Protein AF-A0A0P1AAS2-F1 (afdb_monomer)

Structure (mmCIF, N/CA/C/O backbone):
data_AF-A0A0P1AAS2-F1
#
_entry.id   AF-A0A0P1AAS2-F1
#
loop_
_atom_site.group_PDB
_atom_site.id
_atom_site.type_symbol
_atom_site.label_atom_id
_atom_site.label_alt_id
_atom_site.label_comp_id
_atom_site.label_asym_id
_atom_site.label_entity_id
_atom_site.label_seq_id
_atom_site.pdbx_PDB_ins_code
_atom_site.Cartn_x
_atom_site.Cartn_y
_atom_site.Cartn_z
_atom_site.occupancy
_atom_site.B_iso_or_equiv
_atom_site.auth_seq_id
_atom_site.auth_comp_id
_atom_site.auth_asym_id
_atom_site.auth_atom_id
_atom_site.pdbx_PDB_model_num
ATOM 1 N N . MET A 1 1 ? 5.982 -17.415 76.160 1.00 37.06 1 MET A N 1
ATOM 2 C CA . MET A 1 1 ? 7.051 -17.126 75.182 1.00 37.06 1 MET A CA 1
ATOM 3 C C . MET A 1 1 ? 7.138 -18.311 74.235 1.00 37.06 1 MET A C 1
ATOM 5 O O . MET A 1 1 ? 7.046 -19.431 74.716 1.00 37.06 1 MET A O 1
ATOM 9 N N . VAL A 1 2 ? 7.341 -18.018 72.949 1.00 31.56 2 VAL A N 1
ATOM 10 C CA . VAL A 1 2 ? 7.431 -18.910 71.775 1.00 31.56 2 VAL A CA 1
ATOM 11 C C . VAL A 1 2 ? 6.093 -19.273 71.119 1.00 31.56 2 VAL A C 1
ATOM 13 O O . VAL A 1 2 ? 5.191 -19.840 71.726 1.00 31.56 2 VAL A O 1
ATOM 16 N N . ALA A 1 3 ? 6.016 -18.837 69.862 1.00 35.41 3 ALA A N 1
ATOM 17 C CA . ALA A 1 3 ? 4.924 -18.906 68.911 1.00 35.41 3 ALA A CA 1
ATOM 18 C C . ALA A 1 3 ? 4.914 -20.239 68.151 1.00 35.41 3 ALA A C 1
ATOM 20 O O . ALA A 1 3 ? 5.963 -20.850 67.959 1.00 35.41 3 ALA A O 1
ATOM 21 N N . HIS A 1 4 ? 3.743 -20.616 67.642 1.00 35.28 4 HIS A N 1
ATOM 22 C CA . HIS A 1 4 ? 3.632 -21.477 66.471 1.00 35.28 4 HIS A CA 1
ATOM 23 C C . HIS A 1 4 ? 2.598 -20.890 65.510 1.00 35.28 4 HIS A C 1
ATOM 25 O O . HIS A 1 4 ? 1.409 -20.819 65.816 1.00 35.28 4 HIS A O 1
ATOM 31 N N . ASP A 1 5 ? 3.109 -20.459 64.360 1.00 37.09 5 ASP A N 1
ATOM 32 C CA . ASP A 1 5 ? 2.367 -20.097 63.161 1.00 37.09 5 ASP A CA 1
ATOM 33 C C . ASP A 1 5 ? 1.592 -21.298 62.608 1.00 37.09 5 ASP A C 1
ATOM 35 O O . ASP A 1 5 ? 2.123 -22.405 62.524 1.00 37.09 5 ASP A O 1
ATOM 39 N N . THR A 1 6 ? 0.373 -21.058 62.125 1.00 36.75 6 THR A N 1
ATOM 40 C CA . THR A 1 6 ? -0.214 -21.842 61.028 1.00 36.75 6 THR A CA 1
ATOM 41 C C . THR A 1 6 ? -0.881 -20.905 60.023 1.00 36.75 6 THR A C 1
ATOM 43 O O . THR A 1 6 ? -2.017 -20.468 60.163 1.00 36.75 6 THR A O 1
ATOM 46 N N . VAL A 1 7 ? -0.047 -20.566 59.043 1.00 37.69 7 VAL A N 1
ATOM 47 C CA . VAL A 1 7 ? -0.272 -20.178 57.647 1.00 37.69 7 VAL A CA 1
ATOM 48 C C . VAL A 1 7 ? -1.725 -20.236 57.151 1.00 37.69 7 VAL A C 1
ATOM 50 O O . VAL A 1 7 ? -2.325 -21.296 56.990 1.00 37.69 7 VAL A O 1
ATOM 53 N N . THR A 1 8 ? -2.228 -19.056 56.801 1.00 36.97 8 THR A N 1
ATOM 54 C CA . THR A 1 8 ? -3.369 -18.794 55.920 1.00 36.97 8 THR A CA 1
ATOM 55 C C . THR A 1 8 ? -3.092 -19.290 54.499 1.00 36.97 8 THR A C 1
ATOM 57 O O . THR A 1 8 ? -2.109 -18.878 53.884 1.00 36.97 8 THR A O 1
ATOM 60 N N . HIS A 1 9 ? -3.975 -20.127 53.948 1.00 35.69 9 HIS A N 1
ATOM 61 C CA . HIS A 1 9 ? -3.993 -20.402 52.512 1.00 35.69 9 HIS A CA 1
ATOM 62 C C . HIS A 1 9 ? -4.578 -19.197 51.769 1.00 35.69 9 HIS A C 1
ATOM 64 O O . HIS A 1 9 ? -5.761 -18.884 51.883 1.00 35.69 9 HIS A O 1
ATOM 70 N N . ASP A 1 10 ? -3.697 -18.516 51.045 1.00 30.95 10 ASP A N 1
ATOM 71 C CA . ASP A 1 10 ? -3.956 -17.334 50.238 1.00 30.95 10 ASP A CA 1
ATOM 72 C C . ASP A 1 10 ? -4.701 -17.711 48.943 1.00 30.95 10 ASP A C 1
ATOM 74 O O . ASP A 1 10 ? -4.237 -18.535 48.151 1.00 30.95 10 ASP A O 1
ATOM 78 N N . ALA A 1 11 ? -5.868 -17.105 48.720 1.00 36.06 11 ALA A N 1
ATOM 79 C CA . ALA A 1 11 ? -6.738 -17.322 47.562 1.00 36.06 11 ALA A CA 1
ATOM 80 C C . ALA A 1 11 ? -6.299 -16.496 46.333 1.00 36.06 11 ALA A C 1
ATOM 82 O O . ALA A 1 11 ? -7.133 -15.997 45.580 1.00 36.06 11 ALA A O 1
ATOM 83 N N . ALA A 1 12 ? -4.988 -16.331 46.133 1.00 36.97 12 ALA A N 1
ATOM 84 C CA . ALA A 1 12 ? -4.414 -15.431 45.129 1.00 36.97 12 ALA A CA 1
ATOM 85 C C . ALA A 1 12 ? -3.611 -16.131 44.012 1.00 36.97 12 ALA A C 1
ATOM 87 O O . ALA A 1 12 ? -2.944 -15.468 43.224 1.00 36.97 12 ALA A O 1
ATOM 88 N N . THR A 1 13 ? -3.665 -17.462 43.886 1.00 37.47 13 THR A N 1
ATOM 89 C CA . THR A 1 13 ? -2.869 -18.206 42.878 1.00 37.47 13 THR A CA 1
ATOM 90 C C . THR A 1 13 ? -3.686 -19.171 42.017 1.00 37.47 13 THR A C 1
ATOM 92 O O . THR A 1 13 ? -3.311 -20.317 41.802 1.00 37.47 13 THR A O 1
ATOM 95 N N . SER A 1 14 ? -4.791 -18.690 41.442 1.00 34.94 14 SER A N 1
ATOM 96 C CA . SER A 1 14 ? -5.523 -19.428 40.399 1.00 34.94 14 SER A CA 1
ATOM 97 C C . SER A 1 14 ? -5.869 -18.549 39.190 1.00 34.94 14 SER A C 1
ATOM 99 O O . SER A 1 14 ? -6.982 -18.580 38.671 1.00 34.94 14 SER A O 1
ATOM 101 N N . HIS A 1 15 ? -4.898 -17.782 38.692 1.00 35.62 15 HIS A N 1
ATOM 102 C CA . HIS A 1 15 ? -4.931 -17.314 37.305 1.00 35.62 15 HIS A CA 1
ATOM 103 C C . HIS A 1 15 ? -4.473 -18.460 36.396 1.00 35.62 15 HIS A C 1
ATOM 105 O O . HIS A 1 15 ? -3.323 -18.521 35.962 1.00 35.62 15 HIS A O 1
ATOM 111 N N . MET A 1 16 ? -5.375 -19.414 36.148 1.00 37.16 16 MET A N 1
ATOM 112 C CA . MET A 1 16 ? -5.188 -20.372 35.065 1.00 37.16 16 MET A CA 1
ATOM 113 C C . MET A 1 16 ? -5.176 -19.606 33.741 1.00 37.16 16 MET A C 1
ATOM 115 O O . MET A 1 16 ? -6.137 -18.924 33.391 1.00 37.16 16 MET A O 1
ATOM 119 N N . LYS A 1 17 ? -4.047 -19.709 33.034 1.00 40.50 17 LYS A N 1
ATOM 120 C CA . LYS A 1 17 ? -3.865 -19.310 31.638 1.00 40.50 17 LYS A CA 1
ATOM 121 C C . LYS A 1 17 ? -5.056 -19.795 30.812 1.00 40.50 17 LYS A C 1
ATOM 123 O O . LYS A 1 17 ? -5.196 -20.996 30.603 1.00 40.50 17 LYS A O 1
ATOM 128 N N . PHE A 1 18 ? -5.867 -18.871 30.309 1.00 38.31 18 PHE A N 1
ATOM 129 C CA . PHE A 1 18 ? -6.682 -19.149 29.132 1.00 38.31 18 PHE A CA 1
ATOM 130 C C . PHE A 1 18 ? -5.716 -19.511 28.000 1.00 38.31 18 PHE A C 1
ATOM 132 O O . PHE A 1 18 ? -4.838 -18.715 27.662 1.00 38.31 18 PHE A O 1
ATOM 139 N N . ASN A 1 19 ? -5.796 -20.738 27.487 1.00 47.75 19 ASN A N 1
ATOM 140 C CA . ASN A 1 19 ? -4.916 -21.179 26.416 1.00 47.75 19 ASN A CA 1
ATOM 141 C C . ASN A 1 19 ? -5.319 -20.448 25.126 1.00 47.75 19 ASN A C 1
ATOM 143 O O . ASN A 1 19 ? -6.492 -20.424 24.754 1.00 47.75 19 ASN A O 1
ATOM 147 N N . ASN A 1 20 ? -4.354 -19.835 24.439 1.00 45.59 20 ASN A N 1
ATOM 148 C CA . ASN A 1 20 ? -4.604 -19.076 23.210 1.00 45.59 20 ASN A CA 1
ATOM 149 C C . ASN A 1 20 ? -5.215 -19.954 22.101 1.00 45.59 20 ASN A C 1
ATOM 151 O O . ASN A 1 20 ? -5.931 -19.440 21.246 1.00 45.59 20 ASN A O 1
ATOM 155 N N . GLU A 1 21 ? -4.980 -21.269 22.142 1.00 43.41 21 GLU A N 1
ATOM 156 C CA . GLU A 1 21 ? -5.631 -22.248 21.261 1.00 43.41 21 GLU A CA 1
ATOM 157 C C . GLU A 1 21 ? -7.137 -22.370 21.508 1.00 43.41 21 GLU A C 1
ATOM 159 O O . GLU A 1 21 ? -7.881 -22.522 20.542 1.00 43.41 21 GLU A O 1
ATOM 164 N N . ASP A 1 22 ? -7.608 -22.228 22.748 1.00 45.72 22 ASP A N 1
ATOM 165 C CA . ASP A 1 22 ? -9.035 -22.332 23.074 1.00 45.72 22 ASP A CA 1
ATOM 166 C C . ASP A 1 22 ? -9.789 -21.078 22.615 1.00 45.72 22 ASP A C 1
ATOM 168 O O . ASP A 1 22 ? -10.879 -21.169 22.053 1.00 45.72 22 ASP A O 1
ATOM 172 N N . LEU A 1 23 ? -9.175 -19.898 22.773 1.00 46.19 23 LEU A N 1
ATOM 173 C CA . LEU A 1 23 ? -9.736 -18.636 22.283 1.00 46.19 23 LEU A CA 1
ATOM 174 C C . LEU A 1 23 ? -9.736 -18.578 20.748 1.00 46.19 23 LEU A C 1
ATOM 176 O O . LEU A 1 23 ? -10.701 -18.111 20.143 1.00 46.19 23 LEU A O 1
ATOM 180 N N . PHE A 1 24 ? -8.672 -19.069 20.108 1.00 46.31 24 PHE A N 1
ATOM 181 C CA . PHE A 1 24 ? -8.584 -19.122 18.652 1.00 46.31 24 PHE A CA 1
ATOM 182 C C . PHE A 1 24 ? -9.564 -20.147 18.069 1.00 46.31 24 PHE A C 1
ATOM 184 O O . PHE A 1 24 ? -10.261 -19.823 17.112 1.00 46.31 24 PHE A O 1
ATOM 191 N N . SER A 1 25 ? -9.692 -21.330 18.681 1.00 46.00 25 SER A N 1
ATOM 192 C CA . SER A 1 25 ? -10.670 -22.350 18.270 1.00 46.00 25 SER A CA 1
ATOM 193 C C . SER A 1 25 ? -12.102 -21.848 18.443 1.00 46.00 25 SER A C 1
ATOM 195 O O . SER A 1 25 ? -12.894 -21.960 17.518 1.00 46.00 25 SER A O 1
ATOM 197 N N . PHE A 1 26 ? -12.412 -21.169 19.552 1.00 54.47 26 PHE A N 1
ATOM 198 C CA . PHE A 1 26 ? -13.719 -20.545 19.777 1.00 54.47 26 PHE A CA 1
ATOM 199 C C . PHE A 1 26 ? -14.067 -19.487 18.716 1.00 54.47 26 PHE A C 1
ATOM 201 O O . PHE A 1 26 ? -15.182 -19.457 18.199 1.00 54.47 26 PHE A O 1
ATOM 208 N N . LEU A 1 27 ? -13.117 -18.621 18.350 1.00 47.53 27 LEU A N 1
ATOM 209 C CA . LEU A 1 27 ? -13.353 -17.579 17.346 1.00 47.53 27 LEU A CA 1
ATOM 210 C C . LEU A 1 27 ? -13.415 -18.143 15.919 1.00 47.53 27 LEU A C 1
ATOM 212 O O . LEU A 1 27 ? -14.189 -17.644 15.101 1.00 47.53 27 LEU A O 1
ATOM 216 N N . VAL A 1 28 ? -12.639 -19.186 15.618 1.00 46.53 28 VAL A N 1
ATOM 217 C CA . VAL A 1 28 ? -12.665 -19.881 14.325 1.00 46.53 28 VAL A CA 1
ATOM 218 C C . VAL A 1 28 ? -13.953 -20.690 14.168 1.00 46.53 28 VAL A C 1
ATOM 220 O O . VAL A 1 28 ? -14.580 -20.568 13.116 1.00 46.53 28 VAL A O 1
ATOM 223 N N . ASP A 1 29 ? -14.398 -21.417 15.194 1.00 49.75 29 ASP A N 1
ATOM 224 C CA . ASP A 1 29 ? -15.623 -22.229 15.159 1.00 49.75 29 ASP A CA 1
ATOM 225 C C . ASP A 1 29 ? -16.896 -21.373 15.097 1.00 49.75 29 ASP A C 1
ATOM 227 O O . ASP A 1 29 ? -17.861 -21.752 14.436 1.00 49.75 29 ASP A O 1
ATOM 231 N N . ILE A 1 30 ? -16.907 -20.189 15.721 1.00 49.22 30 ILE A N 1
ATOM 232 C CA . ILE A 1 30 ? -18.077 -19.294 15.684 1.00 49.22 30 ILE A CA 1
ATOM 233 C C . ILE A 1 30 ? -18.151 -18.482 14.383 1.00 49.22 30 ILE A C 1
ATOM 235 O O . ILE A 1 30 ? -19.251 -18.155 13.933 1.00 49.22 30 ILE A O 1
ATOM 239 N N . TYR A 1 31 ? -17.015 -18.147 13.756 1.00 44.47 31 TYR A N 1
ATOM 240 C CA . TYR A 1 31 ? -16.988 -17.186 12.641 1.00 44.47 31 TYR A CA 1
ATOM 241 C C . TYR A 1 31 ? -16.470 -17.720 11.298 1.00 44.47 31 TYR A C 1
ATOM 243 O O . TYR A 1 31 ? -16.487 -16.971 10.314 1.00 44.47 31 TYR A O 1
ATOM 251 N N . SER A 1 32 ? -16.063 -18.988 11.195 1.00 35.53 32 SER A N 1
ATOM 252 C CA . SER A 1 32 ? -15.637 -19.578 9.918 1.00 35.53 32 SER A CA 1
ATOM 253 C C . SER A 1 32 ? -16.763 -20.381 9.268 1.00 35.53 32 SER A C 1
ATOM 255 O O . SER A 1 32 ? -17.097 -21.478 9.692 1.00 35.53 32 SER A O 1
ATOM 257 N N . PHE A 1 33 ? -17.326 -19.799 8.207 1.00 44.97 33 PHE A N 1
ATOM 258 C CA . PHE A 1 33 ? -18.090 -20.414 7.116 1.00 44.97 33 PHE A CA 1
ATOM 259 C C . PHE A 1 33 ? -18.337 -21.936 7.195 1.00 44.97 33 PHE A C 1
ATOM 261 O O . PHE A 1 33 ? -17.499 -22.723 6.754 1.00 44.97 33 PHE A O 1
ATOM 268 N N . GLN A 1 34 ? -19.558 -22.336 7.569 1.00 34.44 34 GLN A N 1
ATOM 269 C CA . GLN A 1 34 ? -20.160 -23.574 7.066 1.00 34.44 34 GLN A CA 1
ATOM 270 C C . GLN A 1 34 ? -21.519 -23.294 6.395 1.00 34.44 34 GLN A C 1
ATOM 272 O O . GLN A 1 34 ? -22.328 -22.533 6.930 1.00 34.44 34 GLN A O 1
ATOM 277 N N . PRO A 1 35 ? -21.771 -23.868 5.201 1.00 35.69 35 PRO A N 1
ATOM 278 C CA . PRO A 1 35 ? -23.069 -23.822 4.541 1.00 35.69 35 PRO A CA 1
ATOM 279 C C . PRO A 1 35 ? -24.061 -24.680 5.329 1.00 35.69 35 PRO A C 1
ATOM 281 O O . PRO A 1 35 ? -23.695 -25.738 5.822 1.00 35.69 35 PRO A O 1
ATOM 284 N N . ILE A 1 36 ? -25.310 -24.232 5.434 1.00 36.91 36 ILE A N 1
ATOM 285 C CA . ILE A 1 36 ? -26.386 -24.935 6.147 1.00 36.91 36 ILE A CA 1
ATOM 286 C C . ILE A 1 36 ? -26.592 -26.337 5.540 1.00 36.91 36 ILE A C 1
ATOM 288 O O . ILE A 1 36 ? -26.855 -26.437 4.338 1.00 36.91 36 ILE A O 1
ATOM 292 N N . PRO A 1 37 ? -26.655 -27.387 6.379 1.00 31.16 37 PRO A N 1
ATOM 293 C CA . PRO A 1 37 ? -27.730 -28.349 6.241 1.00 31.16 37 PRO A CA 1
ATOM 294 C C . PRO A 1 37 ? -28.517 -28.491 7.544 1.00 31.16 37 PRO A C 1
ATOM 296 O O . PRO A 1 37 ? -28.011 -28.460 8.662 1.00 31.16 37 PRO A O 1
ATOM 299 N N . VAL A 1 38 ? -29.816 -28.617 7.329 1.00 40.12 38 VAL A N 1
ATOM 300 C CA . VAL A 1 38 ? -30.889 -28.803 8.294 1.00 40.12 38 VAL A CA 1
ATOM 301 C C . VAL A 1 38 ? -30.645 -30.048 9.167 1.00 40.12 38 VAL A C 1
ATOM 303 O O . VAL A 1 38 ? -30.229 -31.078 8.652 1.00 40.12 38 VAL A O 1
ATOM 306 N N . GLN A 1 39 ? -31.008 -29.932 10.454 1.00 37.19 39 GLN A N 1
ATOM 307 C CA . GLN A 1 39 ? -31.123 -30.974 11.496 1.00 37.19 39 GLN A CA 1
ATOM 308 C C . GLN A 1 39 ? -29.840 -31.433 12.204 1.00 37.19 39 GLN A C 1
ATOM 310 O O . GLN A 1 39 ? -29.276 -32.471 11.882 1.00 37.19 39 GLN A O 1
ATOM 315 N N . THR A 1 40 ? -29.530 -30.804 13.343 1.00 30.25 40 THR A N 1
ATOM 316 C CA . THR A 1 40 ? -29.451 -31.548 14.617 1.00 30.25 40 THR A CA 1
ATOM 317 C C . THR A 1 40 ? -29.717 -30.614 15.799 1.00 30.25 40 THR A C 1
ATOM 319 O O . THR A 1 40 ? -29.019 -29.634 16.029 1.00 30.25 40 THR A O 1
ATOM 322 N N . THR A 1 41 ? -30.793 -30.903 16.517 1.00 33.06 41 THR A N 1
ATOM 323 C CA . THR A 1 41 ? -31.169 -30.333 17.813 1.00 33.06 41 THR A CA 1
ATOM 324 C C . THR A 1 41 ? -30.280 -30.886 18.936 1.00 33.06 41 THR A C 1
ATOM 326 O O . THR A 1 41 ? -29.919 -32.058 18.879 1.00 33.06 41 THR A O 1
ATOM 329 N N . LEU A 1 42 ? -30.094 -30.069 19.989 1.00 32.06 42 LEU A N 1
ATOM 330 C CA . LEU A 1 42 ? -29.445 -30.314 21.300 1.00 32.06 42 LEU A CA 1
ATOM 331 C C . LEU A 1 42 ? -27.908 -30.142 21.316 1.00 32.06 42 LEU A C 1
ATOM 333 O O . LEU A 1 42 ? -27.212 -30.808 20.571 1.00 32.06 42 LEU A O 1
ATOM 337 N N . ALA A 1 43 ? -27.288 -29.299 22.147 1.00 31.19 43 ALA A N 1
ATOM 338 C CA . ALA A 1 43 ? -27.724 -28.658 23.384 1.00 31.19 43 ALA A CA 1
ATOM 339 C C . ALA A 1 43 ? -27.310 -27.177 23.408 1.00 31.19 43 ALA A C 1
ATOM 341 O O . ALA A 1 43 ? -26.140 -26.827 23.272 1.00 31.19 43 ALA A O 1
ATOM 342 N N . VAL A 1 44 ? -28.304 -26.313 23.598 1.00 32.91 44 VAL A N 1
ATOM 343 C CA . VAL A 1 44 ? -28.129 -24.881 23.815 1.00 32.91 44 VAL A CA 1
ATOM 344 C C . VAL A 1 44 ? -27.534 -24.700 25.212 1.00 32.91 44 VAL A C 1
ATOM 346 O O . VAL A 1 44 ? -28.255 -24.739 26.206 1.00 32.91 44 VAL A O 1
ATOM 349 N N . ALA A 1 45 ? -26.220 -24.504 25.297 1.00 34.66 45 ALA A N 1
ATOM 350 C CA . ALA A 1 45 ? -25.656 -23.758 26.410 1.00 34.66 45 ALA A CA 1
ATOM 351 C C . ALA A 1 45 ? -26.058 -22.297 26.180 1.00 34.66 45 ALA A C 1
ATOM 353 O O . ALA A 1 45 ? -25.467 -21.596 25.359 1.00 34.66 45 ALA A O 1
ATOM 354 N N . ILE A 1 46 ? -27.147 -21.881 26.826 1.00 30.77 46 ILE A N 1
ATOM 355 C CA . ILE A 1 46 ? -27.587 -20.489 26.843 1.00 30.77 46 ILE A CA 1
ATOM 356 C C . ILE A 1 46 ? -26.476 -19.715 27.553 1.00 30.77 46 ILE A C 1
ATOM 358 O O . ILE A 1 46 ? -26.322 -19.794 28.767 1.00 30.77 46 ILE A O 1
ATOM 362 N N . SER A 1 47 ? -25.645 -19.019 26.780 1.00 36.59 47 SER A N 1
ATOM 363 C CA . SER A 1 47 ? -24.855 -17.923 27.321 1.00 36.59 47 SER A CA 1
ATOM 364 C C . SER A 1 47 ? -25.847 -16.804 27.618 1.00 36.59 47 SER A C 1
ATOM 366 O O . SER A 1 47 ? -26.397 -16.210 26.693 1.00 36.59 47 SER A O 1
ATOM 368 N N . ASP A 1 48 ? -26.102 -16.539 28.898 1.00 34.91 48 ASP A N 1
ATOM 369 C CA . ASP A 1 48 ? -27.009 -15.491 29.395 1.00 34.91 48 ASP A CA 1
ATOM 370 C C . ASP A 1 48 ? -26.511 -14.051 29.108 1.00 34.91 48 ASP A C 1
ATOM 372 O O . ASP A 1 48 ? -26.866 -13.101 29.805 1.00 34.91 48 ASP A O 1
ATOM 376 N N . SER A 1 49 ? -25.689 -13.844 28.074 1.00 43.69 49 SER A N 1
ATOM 377 C CA . SER A 1 49 ? -25.300 -12.512 27.613 1.00 43.69 49 SER A CA 1
ATOM 378 C C . SER A 1 49 ? -26.163 -12.093 26.416 1.00 43.69 49 SER A C 1
ATOM 380 O O . SER A 1 49 ? -25.990 -12.625 25.319 1.00 43.69 49 SER A O 1
ATOM 382 N N . PRO A 1 50 ? -27.059 -11.099 26.563 1.00 45.44 50 PRO A N 1
ATOM 383 C CA . PRO A 1 50 ? -27.859 -10.571 25.456 1.00 45.44 50 PRO A CA 1
ATOM 384 C C . PRO A 1 50 ? -27.054 -9.673 24.496 1.00 45.44 50 PRO A C 1
ATOM 386 O O . PRO A 1 50 ? -27.625 -9.076 23.582 1.00 45.44 50 PRO A O 1
ATOM 389 N N . TYR A 1 51 ? -25.740 -9.528 24.690 1.00 44.25 51 TYR A N 1
ATOM 390 C CA . TYR A 1 51 ? -24.933 -8.556 23.960 1.00 44.25 51 TYR A CA 1
ATOM 391 C C . TYR A 1 51 ? -24.218 -9.191 22.768 1.00 44.25 51 TYR A C 1
ATOM 393 O O . TYR A 1 51 ? -23.069 -9.618 22.850 1.00 44.25 51 TYR A O 1
ATOM 401 N N . VAL A 1 52 ? -24.888 -9.180 21.615 1.00 60.53 52 VAL A N 1
ATOM 402 C CA . VAL A 1 52 ? -24.205 -9.287 20.322 1.00 60.53 52 VAL A CA 1
ATOM 403 C C . VAL A 1 52 ? -23.444 -7.978 20.106 1.00 60.53 52 VAL A C 1
ATOM 405 O O . VAL A 1 52 ? -24.042 -6.949 19.788 1.00 60.53 52 VAL A O 1
ATOM 408 N N . TYR A 1 53 ? -22.128 -7.989 20.321 1.00 64.50 53 TYR A N 1
ATOM 409 C CA . TYR A 1 53 ? -21.295 -6.828 20.015 1.00 64.50 53 TYR A CA 1
ATOM 410 C C . TYR A 1 53 ? -21.366 -6.521 18.518 1.00 64.50 53 TYR A C 1
ATOM 412 O O . TYR A 1 53 ? -21.186 -7.397 17.670 1.00 64.50 53 TYR A O 1
ATOM 420 N N . SER A 1 54 ? -21.607 -5.259 18.177 1.00 82.81 54 SER A N 1
ATOM 421 C CA . SER A 1 54 ? -21.538 -4.820 16.786 1.00 82.81 54 SER A CA 1
ATOM 422 C C . SER A 1 54 ? -20.097 -4.916 16.268 1.00 82.81 54 SER A C 1
ATOM 424 O O . SER A 1 54 ? -19.143 -4.671 17.008 1.00 82.81 54 SER A O 1
ATOM 426 N N . LEU A 1 55 ? -19.919 -5.189 14.970 1.00 81.62 55 LEU A N 1
ATOM 427 C CA . LEU A 1 55 ? -18.593 -5.213 14.329 1.00 81.62 55 LEU A CA 1
ATOM 428 C C . LEU A 1 55 ? -17.795 -3.924 14.579 1.00 81.62 55 LEU A C 1
ATOM 430 O O . LEU A 1 55 ? -16.575 -3.956 14.708 1.00 81.62 55 LEU A O 1
ATOM 434 N N . LYS A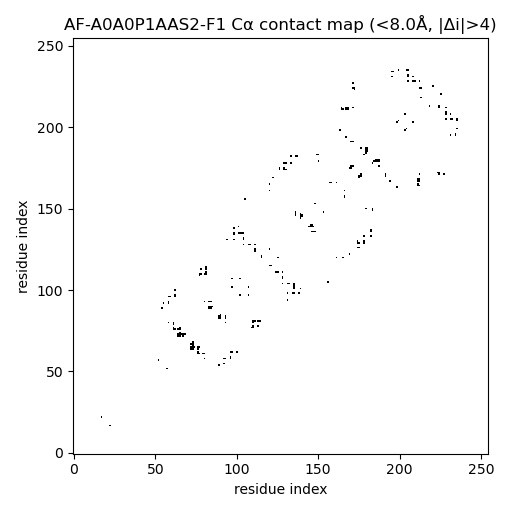 1 56 ? -18.492 -2.788 14.698 1.00 81.00 56 LYS A N 1
ATOM 435 C CA . LYS A 1 56 ? -17.893 -1.499 15.043 1.00 81.00 56 LYS A CA 1
ATOM 436 C C . LYS A 1 56 ? -17.247 -1.521 16.434 1.00 81.00 56 LYS A C 1
ATOM 438 O O . LYS A 1 56 ? -16.096 -1.121 16.554 1.00 81.00 56 LYS A O 1
ATOM 443 N N . GLN A 1 57 ? -17.949 -2.032 17.446 1.00 82.62 57 GLN A N 1
ATOM 444 C CA . GLN A 1 57 ? -17.422 -2.141 18.813 1.00 82.62 57 GLN A CA 1
ATOM 445 C C . GLN A 1 57 ? -16.213 -3.079 18.883 1.00 82.62 57 GLN A C 1
ATOM 447 O O . GLN A 1 57 ? -15.258 -2.793 19.596 1.00 82.62 57 GLN A O 1
ATOM 452 N N . VAL A 1 58 ? -16.223 -4.171 18.111 1.00 86.75 58 VAL A N 1
ATOM 453 C CA . VAL A 1 58 ? -15.087 -5.103 18.031 1.00 86.75 58 VAL A CA 1
ATOM 454 C C . VAL A 1 58 ? -13.850 -4.420 17.435 1.00 86.75 58 VAL A C 1
ATOM 456 O O . VAL A 1 58 ? -12.754 -4.532 17.978 1.00 86.75 58 VAL A O 1
ATOM 459 N N . VAL A 1 59 ? -14.018 -3.668 16.343 1.00 86.19 59 VAL A N 1
ATOM 460 C CA . VAL A 1 59 ? -12.918 -2.909 15.725 1.00 86.19 59 VAL A CA 1
ATOM 461 C C . VAL A 1 59 ? -12.375 -1.837 16.674 1.00 86.19 59 VAL A C 1
ATOM 463 O O . VAL A 1 59 ? -11.159 -1.685 16.788 1.00 86.19 59 VAL A O 1
ATOM 466 N N . GLU A 1 60 ? -13.260 -1.110 17.358 1.00 86.06 60 GLU A N 1
ATOM 467 C CA . GLU A 1 60 ? -12.883 -0.094 18.347 1.00 86.06 60 GLU A CA 1
ATOM 468 C C . GLU A 1 60 ? -12.115 -0.709 19.521 1.00 86.06 60 GLU A C 1
ATOM 470 O O . GLU A 1 60 ? -11.088 -0.165 19.916 1.00 86.06 60 GLU A O 1
ATOM 475 N N . LEU A 1 61 ? -12.545 -1.871 20.021 1.00 88.75 61 LEU A N 1
ATOM 476 C CA . LEU A 1 61 ? -11.833 -2.601 21.069 1.00 88.75 61 LEU A CA 1
ATOM 477 C C . LEU A 1 61 ? -10.405 -2.947 20.641 1.00 88.75 61 LEU A C 1
ATOM 479 O O . LEU A 1 61 ? -9.465 -2.657 21.376 1.00 88.75 61 LEU A O 1
ATOM 483 N N . PHE A 1 62 ? -10.220 -3.534 19.456 1.00 91.38 62 PHE A N 1
ATOM 484 C CA . PHE A 1 62 ? -8.870 -3.860 18.993 1.00 91.38 62 PHE A CA 1
ATOM 485 C C . PHE A 1 62 ? -8.015 -2.612 18.798 1.00 91.38 62 PHE A C 1
ATOM 487 O O . PHE A 1 62 ? -6.829 -2.635 19.106 1.00 91.38 62 PHE A O 1
ATOM 494 N N . GLU A 1 63 ? -8.599 -1.505 18.346 1.00 90.06 63 GLU A N 1
ATOM 495 C CA . GLU A 1 63 ? -7.851 -0.259 18.219 1.00 90.06 63 GLU A CA 1
ATOM 496 C C . GLU A 1 63 ? -7.419 0.314 19.577 1.00 90.06 63 GLU A C 1
ATOM 498 O O . GLU A 1 63 ? -6.287 0.777 19.703 1.00 90.06 63 GLU A O 1
ATOM 503 N N . LEU A 1 64 ? -8.263 0.209 20.608 1.00 88.19 64 LEU A N 1
ATOM 504 C CA . LEU A 1 64 ? -7.896 0.572 21.980 1.00 88.19 64 LEU A CA 1
ATOM 505 C C . LEU A 1 64 ? -6.762 -0.313 22.513 1.00 88.19 64 LEU A C 1
ATOM 507 O O . LEU A 1 64 ? -5.786 0.198 23.059 1.00 88.19 64 LEU A O 1
ATOM 511 N N . LEU A 1 65 ? -6.855 -1.631 22.312 1.00 89.00 65 LEU A N 1
ATOM 512 C CA . LEU A 1 65 ? -5.816 -2.580 22.727 1.00 89.00 65 LEU A CA 1
ATOM 513 C C . LEU A 1 65 ? -4.478 -2.307 22.021 1.00 89.00 65 LEU A C 1
ATOM 515 O O . LEU A 1 65 ? -3.423 -2.368 22.650 1.00 89.00 65 LEU A O 1
ATOM 519 N N . ARG A 1 66 ? -4.511 -1.931 20.738 1.00 89.38 66 ARG A N 1
ATOM 520 C CA . ARG A 1 66 ? -3.320 -1.603 19.936 1.00 89.38 66 ARG A CA 1
ATOM 521 C C . ARG A 1 66 ? -2.568 -0.363 20.439 1.00 89.38 66 ARG A C 1
ATOM 523 O O . ARG A 1 66 ? -1.358 -0.255 20.234 1.00 89.38 66 ARG A O 1
ATOM 530 N N . GLN A 1 67 ? -3.275 0.571 21.074 1.00 85.88 67 GLN A N 1
ATOM 531 C CA . GLN A 1 67 ? -2.707 1.791 21.662 1.00 85.88 67 GLN A CA 1
ATOM 532 C C . GLN A 1 67 ? -2.192 1.597 23.092 1.00 85.88 67 GLN A C 1
ATOM 534 O O . GLN A 1 67 ? -1.539 2.492 23.631 1.00 85.88 67 GLN A O 1
ATOM 539 N N . GLY A 1 68 ? -2.482 0.449 23.707 1.00 86.88 68 GLY A N 1
ATOM 540 C CA . GLY A 1 68 ? -2.031 0.123 25.052 1.00 86.88 68 GLY A CA 1
ATOM 541 C C . GLY A 1 68 ? -0.510 -0.020 25.167 1.00 86.88 68 GLY A C 1
ATOM 542 O O . GLY A 1 68 ? 0.223 -0.127 24.183 1.00 86.88 68 GLY A O 1
ATOM 543 N N . HIS A 1 69 ? -0.029 -0.045 26.411 1.00 85.12 69 HIS A N 1
ATOM 544 C CA . HIS A 1 69 ? 1.393 -0.230 26.720 1.00 85.12 69 HIS A CA 1
ATOM 545 C C . HIS A 1 69 ? 1.834 -1.703 26.700 1.00 85.12 69 HIS A C 1
ATOM 547 O O . HIS A 1 69 ? 3.028 -1.986 26.616 1.00 85.12 69 HIS A O 1
ATOM 553 N N . GLU A 1 70 ? 0.888 -2.642 26.764 1.00 92.19 70 GLU A N 1
ATOM 554 C CA . GLU A 1 70 ? 1.167 -4.077 26.796 1.00 92.19 70 GLU A CA 1
ATOM 555 C C . GLU A 1 70 ? 1.468 -4.618 25.391 1.00 92.19 70 GLU A C 1
ATOM 557 O O . GLU A 1 70 ? 0.596 -4.657 24.519 1.00 92.19 70 GLU A O 1
ATOM 562 N N . SER A 1 71 ? 2.710 -5.065 25.165 1.00 88.31 71 SER A N 1
ATOM 563 C CA . SER A 1 71 ? 3.157 -5.564 23.856 1.00 88.31 71 SER A CA 1
ATOM 564 C C . SER A 1 71 ? 2.343 -6.760 23.362 1.00 88.31 71 SER A C 1
ATOM 566 O O . SER A 1 71 ? 2.075 -6.860 22.165 1.00 88.31 71 SER A O 1
ATOM 568 N N . ASP A 1 72 ? 1.928 -7.642 24.272 1.00 88.88 72 ASP A N 1
ATOM 569 C CA . ASP A 1 72 ? 1.179 -8.855 23.937 1.00 88.88 72 ASP A CA 1
ATOM 570 C C . ASP A 1 72 ? -0.244 -8.526 23.475 1.00 88.88 72 ASP A C 1
ATOM 572 O O . ASP A 1 72 ? -0.703 -9.061 22.465 1.00 88.88 72 ASP A O 1
ATOM 576 N N . LEU A 1 73 ? -0.909 -7.571 24.136 1.00 88.44 73 LEU A N 1
ATOM 577 C CA . LEU A 1 73 ? -2.226 -7.079 23.720 1.00 88.44 73 LEU A CA 1
ATOM 578 C C . LEU A 1 73 ? -2.159 -6.321 22.395 1.00 88.44 73 LEU A C 1
ATOM 580 O O . LEU A 1 73 ? -3.036 -6.496 21.550 1.00 88.44 73 LEU A O 1
ATOM 584 N N . LYS A 1 74 ? -1.103 -5.531 22.173 1.00 90.06 74 LYS A N 1
ATOM 585 C CA . LYS A 1 74 ? -0.887 -4.858 20.888 1.00 90.06 74 LYS A CA 1
ATOM 586 C C . LYS A 1 74 ? -0.717 -5.862 19.751 1.00 90.06 74 LYS A C 1
ATOM 588 O O . LYS A 1 74 ? -1.366 -5.734 18.717 1.00 90.06 74 LYS A O 1
ATOM 593 N N . LYS A 1 75 ? 0.113 -6.886 19.960 1.00 87.81 75 LYS A N 1
ATOM 594 C CA . LYS A 1 75 ? 0.333 -7.948 18.974 1.00 87.81 75 LYS A CA 1
ATOM 595 C C . LYS A 1 75 ? -0.954 -8.720 18.687 1.00 87.81 75 LYS A C 1
ATOM 597 O O . LYS A 1 75 ? -1.274 -8.949 17.524 1.00 87.81 75 LYS A O 1
ATOM 602 N N . LEU A 1 76 ? -1.713 -9.066 19.727 1.00 88.00 76 LEU A N 1
ATOM 603 C CA . LEU A 1 76 ? -3.018 -9.707 19.582 1.00 88.00 76 LEU A CA 1
ATOM 604 C C . LEU A 1 76 ? -3.982 -8.829 18.774 1.00 88.00 76 LE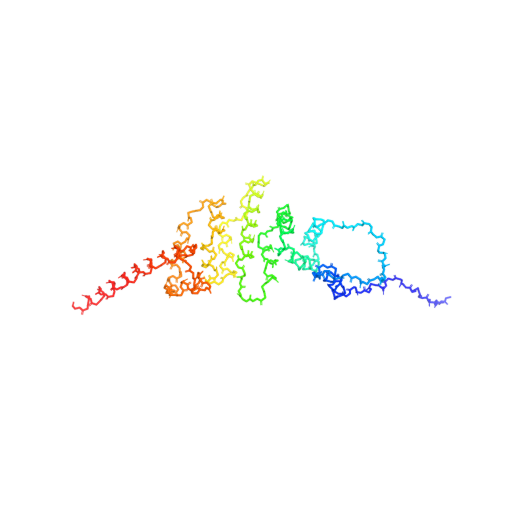U A C 1
ATOM 606 O O . LEU A 1 76 ? -4.642 -9.317 17.862 1.00 88.00 76 LEU A O 1
ATOM 610 N N . ALA A 1 77 ? -4.045 -7.529 19.065 1.00 90.38 77 ALA A N 1
ATOM 611 C CA . ALA A 1 77 ? -4.878 -6.592 18.322 1.00 90.38 77 ALA A CA 1
ATOM 612 C C . ALA A 1 77 ? -4.487 -6.512 16.838 1.00 90.38 77 ALA A C 1
ATOM 614 O O . ALA A 1 77 ? -5.368 -6.569 15.979 1.00 90.38 77 ALA A O 1
ATOM 615 N N . ASP A 1 78 ? -3.190 -6.451 16.525 1.00 88.56 78 ASP A N 1
ATOM 616 C CA . ASP A 1 78 ? -2.694 -6.473 15.144 1.00 88.56 78 ASP A CA 1
ATOM 617 C C . ASP A 1 78 ? -3.082 -7.789 14.434 1.00 88.56 78 ASP A C 1
ATOM 619 O O . ASP A 1 78 ? -3.570 -7.778 13.299 1.00 88.56 78 ASP A O 1
ATOM 623 N N . GLU A 1 79 ? -2.940 -8.934 15.110 1.00 85.44 79 GLU A N 1
ATOM 624 C CA . GLU A 1 79 ? -3.325 -10.252 14.587 1.00 85.44 79 GLU A CA 1
ATOM 625 C C . GLU A 1 79 ? -4.838 -10.389 14.360 1.00 85.44 79 GLU A C 1
ATOM 627 O O . GLU A 1 79 ? -5.257 -11.046 13.402 1.00 85.44 79 GLU A O 1
ATOM 632 N N . MET A 1 80 ? -5.659 -9.738 15.189 1.00 87.25 80 MET A N 1
ATOM 633 C CA . MET A 1 80 ? -7.121 -9.782 15.102 1.00 87.25 80 MET A CA 1
ATOM 634 C C . MET A 1 80 ? -7.706 -8.753 14.127 1.00 87.25 80 MET A C 1
ATOM 636 O O . MET A 1 80 ? -8.709 -9.032 13.470 1.00 87.25 80 MET A O 1
ATOM 640 N N . GLN A 1 81 ? -7.073 -7.590 13.943 1.00 87.56 81 GLN A N 1
ATOM 641 C CA . GLN A 1 81 ? -7.461 -6.631 12.898 1.00 87.56 81 GLN A CA 1
ATOM 642 C C . GLN A 1 81 ? -7.150 -7.160 11.492 1.00 87.56 81 GLN A C 1
ATOM 644 O O . GLN A 1 81 ? -7.821 -6.809 10.519 1.00 87.56 81 GLN A O 1
ATOM 649 N N . ARG A 1 82 ? -6.171 -8.059 11.378 1.00 83.62 82 ARG A N 1
ATOM 650 C CA . ARG A 1 82 ? -5.746 -8.677 10.123 1.00 83.62 82 ARG A CA 1
ATOM 651 C C . ARG A 1 82 ? -6.886 -9.325 9.309 1.00 83.62 82 ARG A C 1
ATOM 653 O O . ARG A 1 82 ? -7.070 -8.923 8.158 1.00 83.62 82 ARG A O 1
ATOM 660 N N . PRO A 1 83 ? -7.661 -10.302 9.823 1.00 82.56 83 PRO A N 1
ATOM 661 C CA . PRO A 1 83 ? -8.780 -10.887 9.078 1.00 82.56 83 PRO A CA 1
ATOM 662 C C . PRO A 1 83 ? -9.889 -9.871 8.770 1.00 82.56 83 PRO A C 1
ATOM 664 O O . PRO A 1 83 ? -10.555 -9.987 7.742 1.00 82.56 83 PRO A O 1
ATOM 667 N N . LEU A 1 84 ? -10.059 -8.838 9.603 1.00 86.50 84 LEU A N 1
ATOM 668 C CA . LEU A 1 84 ? -11.059 -7.786 9.389 1.00 86.50 84 LEU A CA 1
ATOM 669 C C . LEU A 1 84 ? -10.723 -6.888 8.187 1.00 86.50 84 LEU A C 1
ATOM 671 O O . LEU A 1 84 ? -11.622 -6.317 7.572 1.00 86.50 84 LEU A O 1
ATOM 675 N N . LEU A 1 85 ? -9.453 -6.787 7.796 1.00 85.12 85 LEU A N 1
ATOM 676 C CA . LEU A 1 85 ? -9.041 -6.055 6.593 1.00 85.12 85 LEU A CA 1
ATOM 677 C C . LEU A 1 85 ? -9.323 -6.818 5.293 1.00 85.12 85 LEU A C 1
ATOM 679 O O . LEU A 1 85 ? -9.325 -6.214 4.221 1.00 85.12 85 LEU A O 1
ATOM 683 N N . LEU A 1 86 ? -9.558 -8.130 5.373 1.00 81.25 86 LEU A N 1
ATOM 684 C CA . LEU A 1 86 ? -9.836 -8.976 4.211 1.00 81.25 86 LEU A CA 1
ATOM 685 C C . LEU A 1 86 ? -11.325 -9.048 3.861 1.00 81.25 86 LEU A C 1
ATOM 687 O O . LEU A 1 86 ? -11.668 -9.469 2.755 1.00 81.25 86 LEU A O 1
ATOM 691 N N . ARG A 1 87 ? -12.214 -8.650 4.776 1.00 81.81 87 ARG A N 1
ATOM 692 C CA . ARG A 1 87 ? -13.661 -8.722 4.561 1.00 81.81 87 ARG A CA 1
ATOM 693 C C . ARG A 1 87 ? -14.235 -7.370 4.143 1.00 81.81 87 ARG A C 1
ATOM 695 O O . ARG A 1 87 ? -13.901 -6.326 4.702 1.00 81.81 87 ARG A O 1
ATOM 702 N N . ALA A 1 88 ? -15.144 -7.400 3.172 1.00 81.44 88 ALA A N 1
ATOM 703 C CA . ALA A 1 88 ? -15.761 -6.199 2.611 1.00 81.44 88 ALA A CA 1
ATOM 704 C C . ALA A 1 88 ? -16.643 -5.433 3.617 1.00 81.44 88 ALA A C 1
ATOM 706 O O . ALA A 1 88 ? -16.767 -4.216 3.512 1.00 81.44 88 ALA A O 1
ATOM 707 N N . ASP A 1 89 ? -17.233 -6.127 4.592 1.00 80.19 89 ASP A N 1
ATOM 708 C CA . ASP A 1 89 ? -18.116 -5.561 5.618 1.00 80.19 89 ASP A CA 1
ATOM 709 C C . ASP A 1 89 ? -17.358 -4.868 6.765 1.00 80.19 89 ASP A C 1
ATOM 711 O O . ASP A 1 89 ? -17.909 -3.979 7.414 1.00 80.19 89 ASP A O 1
ATOM 715 N N . THR A 1 90 ? -16.090 -5.224 6.997 1.00 84.88 90 THR A N 1
ATOM 716 C CA . THR A 1 90 ? -15.287 -4.697 8.115 1.00 84.88 90 THR A CA 1
ATOM 717 C C . THR A 1 90 ? -14.135 -3.792 7.692 1.00 84.88 90 THR A C 1
ATOM 719 O O . THR A 1 90 ? -13.692 -2.975 8.499 1.00 84.88 90 THR A O 1
ATOM 722 N N . VAL A 1 91 ? -13.670 -3.861 6.439 1.00 88.25 91 VAL A N 1
ATOM 723 C CA . VAL A 1 91 ? -12.507 -3.085 5.973 1.00 88.25 91 VAL A CA 1
ATOM 724 C C . VAL A 1 91 ? -12.661 -1.578 6.209 1.00 88.25 91 VAL A C 1
ATOM 726 O O . VAL A 1 91 ? -11.761 -0.941 6.752 1.00 88.25 91 VAL A O 1
ATOM 729 N N . GLU A 1 92 ? -13.819 -0.995 5.885 1.00 91.94 92 GLU A N 1
ATOM 730 C CA . GLU A 1 92 ? -14.066 0.436 6.102 1.00 91.94 92 GLU A CA 1
ATOM 731 C C . GLU A 1 92 ? -14.115 0.806 7.583 1.00 91.94 92 GLU A C 1
ATOM 733 O O . GLU A 1 92 ? -13.730 1.915 7.950 1.00 91.94 92 GLU A O 1
ATOM 738 N N . LEU A 1 93 ? -14.584 -0.103 8.441 1.00 90.12 93 LEU A N 1
ATOM 739 C CA . LEU A 1 93 ? -14.623 0.128 9.881 1.00 90.12 93 LEU A CA 1
ATOM 740 C C . LEU A 1 93 ? -13.201 0.219 10.432 1.00 90.12 93 LEU A C 1
ATOM 742 O O . LEU A 1 93 ? -12.894 1.180 11.133 1.00 90.12 93 LEU A O 1
ATOM 746 N N . VAL A 1 94 ? -12.321 -0.710 10.044 1.00 92.56 94 VAL A N 1
ATOM 747 C CA . VAL A 1 94 ? -10.909 -0.705 10.460 1.00 92.56 94 VAL A CA 1
ATOM 748 C C . VAL A 1 94 ? -10.197 0.551 9.959 1.00 92.56 94 VAL A C 1
ATOM 750 O O . VAL A 1 94 ? -9.594 1.272 10.751 1.00 92.56 94 VAL A O 1
ATOM 753 N N . LEU A 1 95 ? -10.334 0.889 8.669 1.00 94.12 95 LEU A N 1
ATOM 754 C CA . LEU A 1 95 ? -9.723 2.102 8.114 1.00 94.12 95 LEU A CA 1
ATOM 755 C C . LEU A 1 95 ? -10.214 3.378 8.812 1.00 94.12 95 LEU A C 1
ATOM 757 O O . LEU A 1 95 ? -9.438 4.314 9.019 1.00 94.12 95 LEU A O 1
ATOM 761 N N . ASN A 1 96 ? -11.500 3.440 9.167 1.00 92.00 96 ASN A N 1
ATOM 762 C CA . ASN A 1 96 ? -12.056 4.579 9.889 1.00 92.00 96 ASN A CA 1
ATOM 763 C C . ASN A 1 96 ? -11.578 4.638 11.338 1.00 92.00 96 ASN A C 1
ATOM 765 O O . ASN A 1 96 ? -11.275 5.737 11.799 1.00 92.00 96 ASN A O 1
ATOM 769 N N . ALA A 1 97 ? -11.466 3.503 12.027 1.00 92.12 97 ALA A N 1
ATOM 770 C CA . ALA A 1 97 ? -10.920 3.446 13.377 1.00 92.12 97 ALA A CA 1
ATOM 771 C C . ALA A 1 97 ? -9.471 3.944 13.394 1.00 92.12 97 ALA A C 1
ATOM 773 O O . ALA A 1 97 ? -9.158 4.873 14.134 1.00 92.12 97 ALA A O 1
ATOM 774 N N . TRP A 1 98 ? -8.621 3.446 12.495 1.00 94.81 98 TRP A N 1
ATOM 775 C CA . TRP A 1 98 ? -7.253 3.944 12.342 1.00 94.81 98 TRP A CA 1
ATOM 776 C C . TRP A 1 98 ? -7.193 5.432 11.995 1.00 94.81 98 TRP A C 1
ATOM 778 O O . TRP A 1 98 ? -6.298 6.141 12.442 1.00 94.81 98 TRP A O 1
ATOM 788 N N . LYS A 1 99 ? -8.119 5.929 11.166 1.00 92.94 99 LYS A N 1
ATOM 789 C CA . LYS A 1 99 ? -8.186 7.350 10.800 1.00 92.94 99 LYS A CA 1
ATOM 790 C C . LYS A 1 99 ? -8.522 8.217 12.015 1.00 92.94 99 LYS A C 1
ATOM 792 O O . LYS A 1 99 ? -7.824 9.195 12.247 1.00 92.94 99 LYS A O 1
ATOM 797 N N . ILE A 1 100 ? -9.572 7.862 12.761 1.00 90.25 100 ILE A N 1
ATOM 798 C CA . ILE A 1 100 ? -10.030 8.591 13.959 1.00 90.25 100 ILE A CA 1
ATOM 799 C C . ILE A 1 100 ? -8.920 8.640 15.008 1.00 90.25 100 ILE A C 1
ATOM 801 O O . ILE A 1 100 ? -8.676 9.681 15.606 1.00 90.25 100 ILE A O 1
ATOM 805 N N . ASN A 1 101 ? -8.216 7.526 15.171 1.00 88.94 101 ASN A N 1
ATOM 806 C CA . ASN A 1 101 ? -7.133 7.386 16.131 1.00 88.94 101 ASN A CA 1
ATOM 807 C C . ASN A 1 101 ? -5.773 7.888 15.621 1.00 88.94 101 ASN A C 1
ATOM 809 O O . ASN A 1 101 ? -4.770 7.741 16.310 1.00 88.94 101 ASN A O 1
ATOM 813 N N . MET A 1 102 ? -5.721 8.463 14.413 1.00 90.00 102 MET A N 1
ATOM 814 C CA . MET A 1 102 ? -4.494 8.954 13.777 1.00 90.00 102 MET A CA 1
ATOM 815 C C . MET A 1 102 ? -3.344 7.931 13.783 1.00 90.00 102 MET A C 1
ATOM 817 O O . MET A 1 102 ? -2.185 8.295 13.979 1.00 90.00 102 MET A O 1
ATOM 821 N N . ALA A 1 103 ? -3.652 6.652 13.551 1.00 91.12 103 ALA A N 1
ATOM 822 C CA . ALA A 1 103 ? -2.635 5.612 13.461 1.00 91.12 103 ALA A CA 1
ATOM 823 C C . ALA A 1 103 ? -1.616 5.959 12.362 1.00 91.12 103 ALA A C 1
ATOM 825 O O . ALA A 1 103 ? -1.982 6.304 11.237 1.00 91.12 103 ALA A O 1
ATOM 826 N N . HIS A 1 104 ? -0.320 5.888 12.666 1.00 91.12 104 HIS A N 1
ATOM 827 C CA . HIS A 1 104 ? 0.681 6.262 11.677 1.00 91.12 104 HIS A CA 1
ATOM 828 C C . HIS A 1 104 ? 0.657 5.265 10.500 1.00 91.12 104 HIS A C 1
ATOM 830 O O . HIS A 1 104 ? 0.562 4.054 10.728 1.00 91.12 104 HIS A O 1
ATOM 836 N N . PRO A 1 105 ? 0.767 5.715 9.233 1.00 91.88 105 PRO A N 1
ATOM 837 C CA . PRO A 1 105 ? 0.750 4.818 8.078 1.00 91.88 105 PRO A CA 1
ATOM 838 C C . PRO A 1 105 ? 1.735 3.649 8.176 1.00 91.88 105 PRO A C 1
ATOM 840 O O . PRO A 1 105 ? 1.389 2.530 7.803 1.00 91.88 105 PRO A O 1
ATOM 843 N N . GLU A 1 106 ? 2.930 3.873 8.717 1.00 90.06 106 GLU A N 1
ATOM 844 C CA . GLU A 1 106 ? 3.937 2.817 8.885 1.00 90.06 106 GLU A CA 1
ATOM 845 C C . GLU A 1 106 ? 3.511 1.747 9.898 1.00 90.06 106 GLU A C 1
ATOM 847 O O . GLU A 1 106 ? 3.714 0.561 9.642 1.00 90.06 106 GLU A O 1
ATOM 852 N N . ASP A 1 107 ? 2.827 2.135 10.978 1.00 88.81 107 ASP A N 1
ATOM 853 C CA . ASP A 1 107 ? 2.293 1.187 11.962 1.00 88.81 107 ASP A CA 1
ATOM 854 C C . ASP A 1 107 ? 1.191 0.327 11.336 1.00 88.81 107 ASP A C 1
ATOM 856 O O . ASP A 1 107 ? 1.164 -0.890 11.496 1.00 88.81 107 ASP A O 1
ATOM 860 N N . THR A 1 108 ? 0.300 0.935 10.549 1.00 90.94 108 THR A N 1
ATOM 861 C CA . THR A 1 108 ? -0.777 0.184 9.878 1.00 90.94 108 THR A CA 1
ATOM 862 C C . THR A 1 108 ? -0.253 -0.768 8.802 1.00 90.94 108 THR A C 1
ATOM 864 O O . THR A 1 108 ? -0.863 -1.806 8.540 1.00 90.94 108 THR A O 1
ATOM 867 N N . TRP A 1 109 ? 0.903 -0.469 8.192 1.00 88.81 109 TRP A N 1
ATOM 868 C CA . TRP A 1 109 ? 1.552 -1.396 7.263 1.00 88.81 109 TRP A CA 1
ATOM 869 C C . TRP A 1 109 ? 1.966 -2.693 7.942 1.00 88.81 109 TRP A C 1
ATOM 871 O O . TRP A 1 109 ? 1.892 -3.744 7.306 1.00 88.81 109 TRP A O 1
ATOM 881 N N . TYR A 1 110 ? 2.372 -2.643 9.212 1.00 86.19 110 TYR A N 1
ATOM 882 C CA . TYR A 1 110 ? 2.735 -3.844 9.954 1.00 86.19 110 TYR A CA 1
ATOM 883 C C . TYR A 1 110 ? 1.582 -4.854 9.951 1.00 86.19 110 TYR A C 1
ATOM 885 O O . TYR A 1 110 ? 1.791 -6.002 9.556 1.00 86.19 110 TYR A O 1
ATOM 893 N N . VAL A 1 111 ? 0.353 -4.401 10.214 1.00 85.62 111 VAL A N 1
ATOM 894 C CA . VAL A 1 111 ? -0.861 -5.235 10.179 1.00 85.62 111 VAL A CA 1
ATOM 895 C C . VAL A 1 111 ? -1.077 -5.862 8.796 1.00 85.62 111 VAL A C 1
ATOM 897 O O . VAL A 1 111 ? -1.332 -7.062 8.682 1.00 85.62 111 VAL A O 1
ATOM 900 N N . PHE A 1 112 ? -0.893 -5.090 7.718 1.00 81.25 112 PHE A N 1
ATOM 901 C CA . PHE A 1 112 ? -0.937 -5.632 6.353 1.00 81.25 112 PHE A CA 1
ATOM 902 C C . PHE A 1 112 ? 0.208 -6.611 6.067 1.00 81.25 112 PHE A C 1
ATOM 904 O O . PHE A 1 112 ? 0.043 -7.559 5.302 1.00 81.25 112 PHE A O 1
ATOM 911 N N . SER A 1 113 ? 1.383 -6.398 6.657 1.00 76.38 113 SER A N 1
ATOM 912 C CA . SER A 1 113 ? 2.562 -7.231 6.436 1.00 76.38 113 SER A CA 1
ATOM 913 C C . SER A 1 113 ? 2.451 -8.605 7.102 1.00 76.38 113 SER A C 1
ATOM 915 O O . SER A 1 113 ? 2.995 -9.567 6.565 1.00 76.38 113 SER A O 1
ATOM 917 N N . LEU A 1 114 ? 1.662 -8.731 8.177 1.00 72.69 114 LEU A N 1
ATOM 918 C CA . LEU A 1 114 ? 1.321 -10.008 8.821 1.00 72.69 114 LEU A CA 1
ATOM 919 C C . LEU A 1 114 ? 0.470 -10.935 7.931 1.00 72.69 114 LEU A C 1
ATOM 921 O O . LEU A 1 114 ? 0.249 -12.096 8.278 1.00 72.69 114 LEU A O 1
ATOM 925 N N . LEU A 1 115 ? -0.027 -10.445 6.789 1.00 64.88 115 LEU A N 1
ATOM 926 C CA . LEU A 1 115 ? -0.713 -11.244 5.762 1.00 64.88 115 LEU A CA 1
ATOM 927 C C . LEU A 1 115 ? 0.250 -11.850 4.732 1.00 64.88 115 LEU A C 1
ATOM 929 O O . LEU A 1 115 ? -0.175 -12.603 3.853 1.00 64.88 115 LEU A O 1
ATOM 933 N N . LYS A 1 116 ? 1.545 -11.515 4.790 1.00 63.50 116 LYS A N 1
ATOM 934 C CA . LYS A 1 116 ? 2.543 -12.041 3.857 1.00 63.50 116 LYS A CA 1
ATOM 935 C C . LYS A 1 116 ? 2.861 -13.501 4.195 1.00 63.50 116 LYS A C 1
ATOM 937 O O . LYS A 1 116 ? 3.807 -13.787 4.914 1.00 63.50 116 LYS A O 1
ATOM 942 N N . ASN A 1 117 ? 2.136 -14.433 3.581 1.00 55.09 117 ASN A N 1
ATOM 943 C CA . ASN A 1 117 ? 2.518 -15.854 3.564 1.00 55.09 117 ASN A CA 1
ATOM 944 C C . ASN A 1 117 ? 3.653 -16.151 2.562 1.00 55.09 117 ASN A C 1
ATOM 946 O O . ASN A 1 117 ? 4.116 -17.281 2.452 1.00 55.09 117 ASN A O 1
ATOM 950 N N . SER A 1 118 ? 4.096 -15.151 1.791 1.00 58.38 118 SER A N 1
ATOM 951 C CA . SER A 1 118 ? 5.156 -15.291 0.793 1.00 58.38 118 SER A CA 1
ATOM 952 C C . SER A 1 118 ? 5.979 -14.008 0.666 1.00 58.38 118 SER A C 1
ATOM 954 O O . SER A 1 118 ? 5.522 -12.921 1.023 1.00 58.38 118 SER A O 1
ATOM 956 N N . ASN A 1 119 ? 7.162 -14.110 0.053 1.00 58.44 119 ASN A N 1
ATOM 957 C CA . ASN A 1 119 ? 7.988 -12.954 -0.327 1.00 58.44 119 ASN A CA 1
ATOM 958 C C . ASN A 1 119 ? 7.301 -12.022 -1.354 1.00 58.44 119 ASN A C 1
ATOM 960 O O . ASN A 1 119 ? 7.833 -10.960 -1.695 1.00 58.44 119 ASN A O 1
ATOM 964 N N . MET A 1 120 ? 6.124 -12.396 -1.874 1.00 58.81 120 MET A N 1
ATOM 965 C CA . MET A 1 120 ? 5.318 -11.542 -2.734 1.00 58.81 120 MET A CA 1
ATOM 966 C C . MET A 1 120 ? 4.293 -10.750 -1.926 1.00 58.81 120 MET A C 1
ATOM 968 O O . MET A 1 120 ? 3.361 -11.295 -1.345 1.00 58.81 120 MET A O 1
ATOM 972 N N . ILE A 1 121 ? 4.439 -9.429 -1.968 1.00 64.56 121 ILE A N 1
ATOM 973 C CA . ILE A 1 121 ? 3.432 -8.491 -1.488 1.00 64.56 121 ILE A CA 1
ATOM 974 C C . ILE A 1 121 ? 2.198 -8.597 -2.380 1.00 64.56 121 ILE A C 1
ATOM 976 O O . ILE A 1 121 ? 2.288 -8.458 -3.608 1.00 64.56 121 ILE A O 1
ATOM 980 N N . ASP A 1 122 ? 1.044 -8.822 -1.756 1.00 74.00 122 ASP A N 1
ATOM 981 C CA . ASP A 1 122 ? -0.233 -8.679 -2.434 1.00 74.00 122 ASP A CA 1
ATOM 982 C C . ASP A 1 122 ? -0.455 -7.197 -2.771 1.00 74.00 122 ASP A C 1
ATOM 984 O O . ASP A 1 122 ? -0.547 -6.331 -1.896 1.00 74.00 122 ASP A O 1
ATOM 988 N N . LEU A 1 123 ? -0.529 -6.905 -4.070 1.00 74.06 123 LEU A N 1
ATOM 989 C CA . LEU A 1 123 ? -0.770 -5.556 -4.573 1.00 74.06 123 LEU A CA 1
ATOM 990 C C . LEU A 1 123 ? -2.137 -5.025 -4.123 1.00 74.06 123 LEU A C 1
ATOM 992 O O . LEU A 1 123 ? -2.301 -3.812 -4.034 1.00 74.06 123 LEU A O 1
ATOM 996 N N . ASN A 1 124 ? -3.103 -5.895 -3.819 1.00 77.75 124 ASN A N 1
ATOM 997 C CA . ASN A 1 124 ? -4.404 -5.480 -3.301 1.00 77.75 124 ASN A CA 1
ATOM 998 C C . ASN A 1 124 ? -4.286 -4.912 -1.884 1.00 77.75 124 ASN A C 1
ATOM 1000 O O . ASN A 1 124 ? -4.768 -3.806 -1.639 1.00 77.75 124 ASN A O 1
ATOM 1004 N N . LEU A 1 125 ? -3.571 -5.602 -0.989 1.00 80.56 125 LEU A N 1
ATOM 1005 C CA . LEU A 1 125 ? -3.282 -5.109 0.364 1.00 80.56 125 LEU A CA 1
ATOM 1006 C C . LEU A 1 125 ? -2.475 -3.816 0.326 1.00 80.56 125 LEU A C 1
ATOM 1008 O O . LEU A 1 125 ? -2.736 -2.877 1.072 1.00 80.56 125 LEU A O 1
ATOM 1012 N N . PHE A 1 126 ? -1.531 -3.731 -0.606 1.00 83.56 126 PHE A N 1
ATOM 1013 C CA . PHE A 1 126 ? -0.756 -2.519 -0.797 1.00 83.56 126 PHE A CA 1
ATOM 1014 C C . PHE A 1 126 ? -1.615 -1.336 -1.280 1.00 83.56 126 PHE A C 1
ATOM 1016 O O . PHE A 1 126 ? -1.497 -0.226 -0.763 1.00 83.56 126 PHE A O 1
ATOM 1023 N N . ASN A 1 127 ? -2.524 -1.555 -2.235 1.00 83.88 127 ASN A N 1
ATOM 1024 C CA . ASN A 1 127 ? -3.466 -0.520 -2.672 1.00 83.88 127 ASN A CA 1
ATOM 1025 C C . ASN A 1 127 ? -4.398 -0.080 -1.534 1.00 83.88 127 ASN A C 1
ATOM 1027 O O . ASN A 1 127 ? -4.742 1.100 -1.445 1.00 83.88 127 ASN A O 1
ATOM 1031 N N . LEU A 1 128 ? -4.786 -1.011 -0.662 1.00 87.25 128 LEU A N 1
ATOM 1032 C CA . LEU A 1 128 ? -5.578 -0.720 0.526 1.00 87.25 128 LEU A CA 1
ATOM 1033 C C . LEU A 1 128 ? -4.797 0.150 1.523 1.00 87.25 128 LEU A C 1
ATOM 1035 O O . LEU A 1 128 ? -5.332 1.141 2.017 1.00 87.25 128 LEU A O 1
ATOM 1039 N N . TRP A 1 129 ? -3.511 -0.138 1.730 1.00 91.31 129 TRP A N 1
ATOM 1040 C CA . TRP A 1 129 ? -2.627 0.714 2.524 1.00 91.31 129 TRP A CA 1
ATOM 1041 C C . TRP A 1 129 ? -2.466 2.117 1.918 1.00 91.31 129 TRP A C 1
ATOM 1043 O O . TRP A 1 129 ? -2.647 3.107 2.621 1.00 91.31 129 TRP A O 1
ATOM 1053 N N . LEU A 1 130 ? -2.235 2.247 0.602 1.00 89.19 130 LEU A N 1
ATOM 1054 C CA . LEU A 1 130 ? -2.180 3.562 -0.064 1.00 89.19 130 LEU A CA 1
ATOM 1055 C C . LEU A 1 130 ? -3.475 4.364 0.115 1.00 89.19 130 LEU A C 1
ATOM 1057 O O . LEU A 1 130 ? -3.446 5.586 0.281 1.00 89.19 130 LEU A O 1
ATOM 1061 N N . ARG A 1 131 ? -4.621 3.679 0.082 1.00 90.44 131 ARG A N 1
ATOM 1062 C CA . ARG A 1 131 ? -5.917 4.295 0.360 1.00 90.44 131 ARG A CA 1
ATOM 1063 C C . ARG A 1 131 ? -5.990 4.795 1.802 1.00 90.44 131 ARG A C 1
ATOM 1065 O O . ARG A 1 131 ? -6.478 5.903 2.020 1.00 90.44 131 ARG A O 1
ATOM 1072 N N . TYR A 1 132 ? -5.483 4.030 2.765 1.00 92.56 132 TYR A N 1
ATOM 1073 C CA . TYR A 1 132 ? -5.377 4.492 4.146 1.00 92.56 132 TYR A CA 1
ATOM 1074 C C . TYR A 1 132 ? -4.466 5.719 4.276 1.00 92.56 132 TYR A C 1
ATOM 1076 O O . TYR A 1 132 ? -4.873 6.703 4.887 1.00 92.56 132 TYR A O 1
ATOM 1084 N N . VAL A 1 133 ? -3.299 5.732 3.622 1.00 91.88 133 VAL A N 1
ATOM 1085 C CA . VAL A 1 133 ? -2.395 6.899 3.610 1.00 91.88 133 VAL A CA 1
ATOM 1086 C C . VAL A 1 133 ? -3.119 8.158 3.126 1.00 91.88 133 VAL A C 1
ATOM 1088 O O . VAL A 1 133 ? -2.981 9.230 3.718 1.00 91.88 133 VAL A O 1
ATOM 1091 N N . GLN A 1 134 ? -3.953 8.032 2.088 1.00 90.19 134 GLN A N 1
ATOM 1092 C CA . GLN A 1 134 ? -4.792 9.135 1.622 1.00 90.19 134 GLN A CA 1
ATOM 1093 C C . GLN A 1 134 ? -5.792 9.607 2.693 1.00 90.19 134 GLN A C 1
ATOM 1095 O O . GLN A 1 134 ? -5.992 10.814 2.846 1.00 90.19 134 GLN A O 1
ATOM 1100 N N . LEU A 1 135 ? -6.445 8.680 3.404 1.00 91.69 135 LEU A N 1
ATOM 1101 C CA . LEU A 1 135 ? -7.399 8.997 4.473 1.00 91.69 135 LEU A CA 1
ATOM 1102 C C . LEU A 1 135 ? -6.714 9.688 5.654 1.00 91.69 135 LEU A C 1
ATOM 1104 O O . LEU A 1 135 ? -7.195 10.731 6.095 1.00 91.69 135 LEU A O 1
ATOM 1108 N N . TYR A 1 136 ? -5.587 9.142 6.113 1.00 91.94 136 TYR A N 1
ATOM 1109 C CA . TYR A 1 136 ? -4.762 9.701 7.178 1.00 91.94 136 TYR A CA 1
ATOM 1110 C C . TYR A 1 136 ? -4.348 11.133 6.846 1.00 91.94 136 TYR A C 1
ATOM 1112 O O . TYR A 1 136 ? -4.613 12.052 7.616 1.00 91.94 136 TYR A O 1
ATOM 1120 N N . TRP A 1 137 ? -3.793 11.357 5.652 1.00 89.94 137 TRP A N 1
ATOM 1121 C CA . TRP A 1 137 ? -3.334 12.685 5.257 1.00 89.94 137 TRP A CA 1
ATOM 1122 C C . TRP A 1 137 ? -4.469 13.708 5.225 1.00 89.94 137 TRP A C 1
ATOM 1124 O O . TRP A 1 137 ? -4.324 14.811 5.750 1.00 89.94 137 TRP A O 1
ATOM 1134 N N . LYS A 1 138 ? -5.620 13.348 4.636 1.00 88.81 138 LYS A N 1
ATOM 1135 C CA . LYS A 1 138 ? -6.793 14.235 4.601 1.00 88.81 138 LYS A CA 1
ATOM 1136 C C . LYS A 1 138 ? -7.271 14.568 6.009 1.00 88.81 138 LYS A C 1
ATOM 1138 O O . LYS A 1 138 ? -7.564 15.729 6.274 1.00 88.81 138 LYS A O 1
ATOM 1143 N N . HIS A 1 139 ? -7.327 13.565 6.884 1.00 90.94 139 HIS A N 1
ATOM 1144 C CA . HIS A 1 139 ? -7.797 13.737 8.249 1.00 90.94 139 HIS A CA 1
ATOM 1145 C C . HIS A 1 139 ? -6.842 14.592 9.083 1.00 90.94 139 HIS A C 1
ATOM 1147 O O . HIS A 1 139 ? -7.275 15.571 9.682 1.00 90.94 139 HIS A O 1
ATOM 1153 N N . VAL A 1 140 ? -5.539 14.306 9.071 1.00 87.88 140 VAL A N 1
ATOM 1154 C CA . VAL A 1 140 ? -4.579 15.101 9.847 1.00 87.88 140 VAL A CA 1
ATOM 1155 C C . VAL A 1 140 ? -4.493 16.532 9.325 1.00 87.88 140 VAL A C 1
ATOM 1157 O O . VAL A 1 140 ? -4.490 17.466 10.123 1.00 87.88 140 VAL A O 1
ATOM 1160 N N . LYS A 1 141 ? -4.523 16.735 8.001 1.00 86.00 141 LYS A N 1
ATOM 1161 C CA . LYS A 1 141 ? -4.593 18.084 7.433 1.00 86.00 141 LYS A CA 1
ATOM 1162 C C . LYS A 1 141 ? -5.840 18.830 7.912 1.00 86.00 141 LYS A C 1
ATOM 1164 O O . LYS A 1 141 ? -5.733 20.003 8.251 1.00 86.00 141 LYS A O 1
ATOM 1169 N N . SER A 1 142 ? -7.006 18.177 7.940 1.00 88.06 142 SER A N 1
ATOM 1170 C CA . SER A 1 142 ? -8.244 18.816 8.405 1.00 88.06 142 SER A CA 1
ATOM 1171 C C . SER A 1 142 ? -8.259 19.086 9.908 1.00 88.06 142 SER A C 1
ATOM 1173 O O . SER A 1 142 ? -8.808 20.098 10.322 1.00 88.06 142 SER A O 1
ATOM 1175 N N . THR A 1 143 ? -7.674 18.198 10.715 1.00 88.62 143 THR A N 1
ATOM 1176 C CA . THR A 1 143 ? -7.769 18.260 12.180 1.00 88.62 143 THR A CA 1
ATOM 1177 C C . THR A 1 143 ? -6.659 19.108 12.798 1.00 88.62 143 THR A C 1
ATOM 1179 O O . THR A 1 143 ? -6.918 19.869 13.721 1.00 88.62 143 THR A O 1
ATOM 1182 N N . LEU A 1 144 ? -5.425 18.992 12.297 1.00 88.12 144 LEU A N 1
ATOM 1183 C CA . LEU A 1 144 ? -4.245 19.648 12.872 1.00 88.12 144 LEU A CA 1
ATOM 1184 C C . LEU A 1 144 ? -3.685 20.776 11.993 1.00 88.12 144 LEU A C 1
ATOM 1186 O O . LEU A 1 144 ? -2.816 21.518 12.439 1.00 88.12 144 LEU A O 1
ATOM 1190 N N . GLY A 1 145 ? -4.119 20.903 10.734 1.00 81.62 145 GLY A N 1
ATOM 1191 C CA . GLY A 1 145 ? -3.585 21.908 9.804 1.00 81.62 145 GLY A CA 1
ATOM 1192 C C . GLY A 1 145 ? -2.138 21.657 9.353 1.00 81.62 145 GLY A C 1
ATOM 1193 O O . GLY A 1 145 ? -1.566 22.487 8.648 1.00 81.62 145 GLY A O 1
ATOM 1194 N N .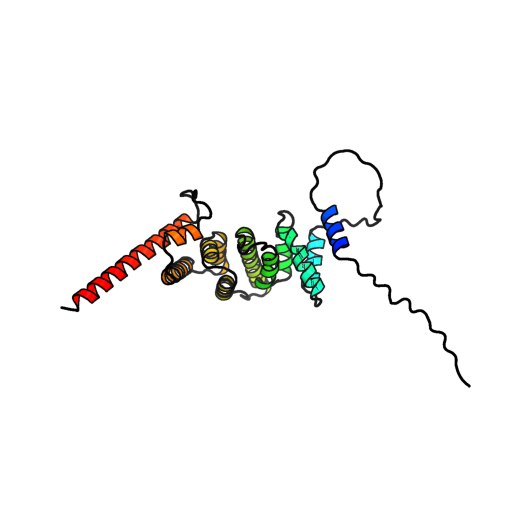 VAL A 1 146 ? -1.544 20.519 9.729 1.00 81.56 146 VAL A N 1
ATOM 1195 C CA . VAL A 1 146 ? -0.151 20.154 9.421 1.00 81.56 146 VAL A CA 1
ATOM 1196 C C . VAL A 1 146 ? -0.090 19.034 8.380 1.00 81.56 146 VAL A C 1
ATOM 1198 O O . VAL A 1 146 ? -1.051 18.290 8.180 1.00 81.56 146 VAL A O 1
ATOM 1201 N N . TYR A 1 147 ? 1.065 18.902 7.725 1.00 71.88 147 TYR A N 1
ATOM 1202 C CA . TYR A 1 147 ? 1.363 17.856 6.744 1.00 71.88 147 TYR A CA 1
ATOM 1203 C C . TYR A 1 147 ? 2.316 16.811 7.350 1.00 71.88 147 TYR A C 1
ATOM 1205 O O . TYR A 1 147 ? 3.529 16.951 7.205 1.00 71.88 147 TYR A O 1
ATOM 1213 N N . PRO A 1 148 ? 1.804 15.775 8.039 1.00 69.94 148 PRO A N 1
ATOM 1214 C CA . PRO A 1 148 ? 2.635 14.886 8.858 1.00 69.94 148 PRO A CA 1
ATOM 1215 C C . PRO A 1 148 ? 3.388 13.810 8.061 1.00 69.94 148 PRO A C 1
ATOM 1217 O O . PRO A 1 148 ? 4.350 13.255 8.570 1.00 69.94 148 PRO A O 1
ATOM 1220 N N . TYR A 1 149 ? 2.949 13.485 6.840 1.00 81.62 149 TYR A N 1
ATOM 1221 C CA . TYR A 1 149 ? 3.478 12.363 6.060 1.00 81.62 149 TYR A CA 1
ATOM 1222 C C . TYR A 1 149 ? 3.658 12.797 4.607 1.00 81.62 149 TYR A C 1
ATOM 1224 O O . TYR A 1 149 ? 2.685 12.933 3.858 1.00 81.62 149 TYR A O 1
ATOM 1232 N N . LEU A 1 150 ? 4.893 13.132 4.238 1.00 83.44 150 LEU A N 1
ATOM 1233 C CA . LEU A 1 150 ? 5.242 13.731 2.954 1.00 83.44 150 LEU A CA 1
ATOM 1234 C C . LEU A 1 150 ? 5.580 12.652 1.919 1.00 83.44 150 LEU A C 1
ATOM 1236 O O . LEU A 1 150 ? 5.875 11.503 2.240 1.00 83.44 150 LEU A O 1
ATOM 1240 N N . TYR A 1 151 ? 5.612 13.044 0.643 1.00 82.50 151 TYR A N 1
ATOM 1241 C CA . TYR A 1 151 ? 5.995 12.142 -0.448 1.00 82.50 151 TYR A CA 1
ATOM 1242 C C . TYR A 1 151 ? 7.357 11.468 -0.211 1.00 82.50 151 TYR A C 1
ATOM 1244 O O . TYR A 1 151 ? 7.519 10.293 -0.526 1.00 82.50 151 TYR A O 1
ATOM 1252 N N . LYS A 1 152 ? 8.328 12.196 0.357 1.00 84.00 152 LYS A N 1
ATOM 1253 C CA . LYS A 1 152 ? 9.664 11.659 0.659 1.00 84.00 152 LYS A CA 1
ATOM 1254 C C . LYS A 1 152 ? 9.613 10.496 1.658 1.00 84.00 152 LYS A C 1
ATOM 1256 O O . LYS A 1 152 ? 10.404 9.569 1.520 1.00 84.00 152 LYS A O 1
ATOM 1261 N N . ASP A 1 153 ? 8.681 10.539 2.609 1.00 86.50 153 ASP A N 1
ATOM 1262 C CA . ASP A 1 153 ? 8.544 9.535 3.664 1.00 86.50 153 ASP A CA 1
ATOM 1263 C C . ASP A 1 153 ? 7.933 8.266 3.061 1.00 86.50 153 ASP A C 1
ATOM 1265 O O . ASP A 1 153 ? 8.478 7.176 3.214 1.00 86.50 153 ASP A O 1
ATOM 1269 N N . ILE A 1 154 ? 6.904 8.431 2.219 1.00 85.44 154 ILE A N 1
ATOM 1270 C CA . ILE A 1 154 ? 6.332 7.336 1.426 1.00 85.44 154 ILE A CA 1
ATOM 1271 C C . ILE A 1 154 ? 7.393 6.723 0.511 1.00 85.44 154 ILE A C 1
ATOM 1273 O O . ILE A 1 154 ? 7.597 5.518 0.535 1.00 85.44 154 ILE A O 1
ATOM 1277 N N . ASP A 1 155 ? 8.097 7.514 -0.298 1.00 84.50 155 ASP A N 1
ATOM 1278 C CA . ASP A 1 155 ? 9.104 6.998 -1.233 1.00 84.50 155 ASP A CA 1
ATOM 1279 C C . ASP A 1 155 ? 10.242 6.249 -0.515 1.00 84.50 155 ASP A C 1
ATOM 1281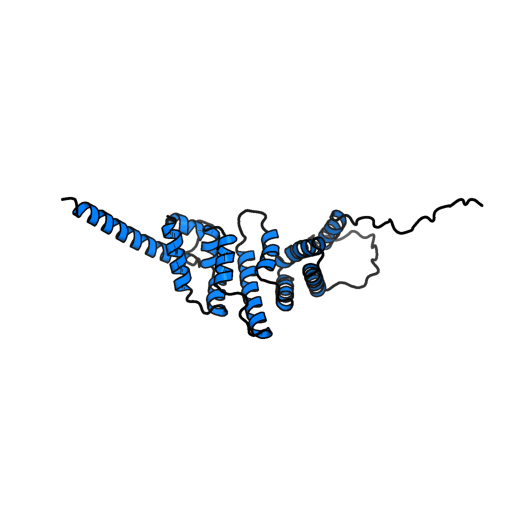 O O . ASP A 1 155 ? 10.660 5.181 -0.974 1.00 84.50 155 ASP A O 1
ATOM 1285 N N . ALA A 1 156 ? 10.715 6.765 0.624 1.00 87.56 156 ALA A N 1
ATOM 1286 C CA . ALA A 1 156 ? 11.706 6.088 1.457 1.00 87.56 156 ALA A CA 1
ATOM 1287 C C . ALA A 1 156 ? 11.169 4.755 1.994 1.00 87.56 156 ALA A C 1
ATOM 1289 O O . ALA A 1 156 ? 11.825 3.722 1.840 1.00 87.56 156 ALA A O 1
ATOM 1290 N N . PHE A 1 157 ? 9.953 4.764 2.537 1.00 88.12 157 PHE A N 1
ATOM 1291 C CA . PHE A 1 157 ? 9.280 3.579 3.045 1.00 88.12 157 PHE A CA 1
ATOM 1292 C C . PHE A 1 157 ? 9.102 2.505 1.962 1.00 88.12 157 PHE A C 1
ATOM 1294 O O . PHE A 1 157 ? 9.478 1.347 2.144 1.00 88.12 157 PHE A O 1
ATOM 1301 N N . LEU A 1 158 ? 8.623 2.886 0.776 1.00 85.94 158 LEU A N 1
ATOM 1302 C CA . LEU A 1 158 ? 8.427 1.955 -0.335 1.00 85.94 158 LEU A CA 1
ATOM 1303 C C . LEU A 1 158 ? 9.726 1.304 -0.795 1.00 85.94 158 LEU A C 1
ATOM 1305 O O . LEU A 1 158 ? 9.744 0.112 -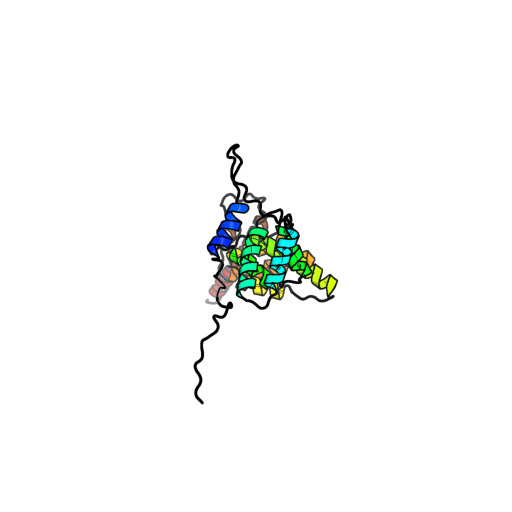1.090 1.00 85.94 158 LEU A O 1
ATOM 1309 N N . LYS A 1 159 ? 10.829 2.055 -0.819 1.00 85.56 159 LYS A N 1
ATOM 1310 C CA . LYS A 1 159 ? 12.145 1.506 -1.169 1.00 85.56 159 LYS A CA 1
ATOM 1311 C C . LYS A 1 159 ? 12.663 0.498 -0.147 1.00 85.56 159 LYS A C 1
ATOM 1313 O O . LYS A 1 159 ? 13.428 -0.379 -0.532 1.00 85.56 159 LYS A O 1
ATOM 1318 N N . GLN A 1 160 ? 12.277 0.628 1.121 1.00 87.31 160 GLN A N 1
ATOM 1319 C CA . GLN A 1 160 ? 12.638 -0.332 2.166 1.00 87.31 160 GLN A CA 1
ATOM 1320 C C . GLN A 1 160 ? 11.772 -1.594 2.106 1.00 87.31 160 GLN A C 1
ATOM 1322 O O . GLN A 1 160 ? 12.265 -2.691 2.345 1.00 87.31 160 GLN A O 1
ATOM 1327 N N . GLN A 1 161 ? 10.486 -1.445 1.780 1.00 84.25 161 GLN A N 1
ATOM 1328 C CA . GLN A 1 161 ? 9.512 -2.534 1.875 1.00 84.25 161 GLN A CA 1
ATOM 1329 C C . GLN A 1 161 ? 9.353 -3.354 0.590 1.00 84.25 161 GLN A C 1
ATOM 1331 O O . GLN A 1 161 ? 8.901 -4.500 0.657 1.00 84.25 161 GLN A O 1
ATOM 1336 N N . LEU A 1 162 ? 9.659 -2.777 -0.576 1.00 84.31 162 LEU A N 1
ATOM 1337 C CA . LEU A 1 162 ? 9.338 -3.357 -1.880 1.00 84.31 162 LEU A CA 1
ATOM 1338 C C . LEU A 1 162 ? 10.595 -3.736 -2.669 1.00 84.31 162 LEU A C 1
ATOM 1340 O O . LEU A 1 162 ? 11.545 -2.963 -2.786 1.00 84.31 162 LEU A O 1
ATOM 1344 N N . SER A 1 163 ? 10.555 -4.894 -3.333 1.00 84.69 163 SER A N 1
ATOM 1345 C CA . SER A 1 163 ? 11.534 -5.221 -4.374 1.00 84.69 163 SER A CA 1
ATOM 1346 C C . SER A 1 163 ? 11.406 -4.274 -5.577 1.00 84.69 163 SER A C 1
ATOM 1348 O O . SER A 1 163 ? 10.363 -3.655 -5.785 1.00 84.69 163 SER A O 1
ATOM 1350 N N . ILE A 1 164 ? 12.428 -4.199 -6.441 1.00 83.88 164 ILE A N 1
ATOM 1351 C CA . ILE A 1 164 ? 12.378 -3.386 -7.678 1.00 83.88 164 ILE A CA 1
ATOM 1352 C C . ILE A 1 164 ? 11.143 -3.730 -8.526 1.00 83.88 164 ILE A C 1
ATOM 1354 O O . ILE A 1 164 ? 10.491 -2.837 -9.070 1.00 83.88 164 ILE A O 1
ATOM 1358 N N . GLN A 1 165 ? 10.797 -5.016 -8.611 1.00 81.44 165 GLN A N 1
ATOM 1359 C CA . GLN A 1 165 ? 9.608 -5.478 -9.321 1.00 81.44 165 GLN A CA 1
ATOM 1360 C C . GLN A 1 165 ? 8.323 -4.938 -8.680 1.00 81.44 165 GLN A C 1
ATOM 1362 O O . GLN A 1 165 ? 7.480 -4.371 -9.374 1.00 81.44 165 GLN A O 1
ATOM 1367 N N . GLN A 1 166 ? 8.180 -5.090 -7.362 1.00 81.50 166 GLN A N 1
ATOM 1368 C CA . GLN A 1 166 ? 6.999 -4.635 -6.622 1.00 81.50 166 GLN A CA 1
ATOM 1369 C C . GLN A 1 166 ? 6.861 -3.113 -6.674 1.00 81.50 166 GLN A C 1
ATOM 1371 O O . GLN A 1 166 ? 5.782 -2.609 -6.966 1.00 81.50 166 GLN A O 1
ATOM 1376 N N . MET A 1 167 ? 7.963 -2.386 -6.488 1.00 85.56 167 MET A N 1
ATOM 1377 C CA . MET A 1 167 ? 8.010 -0.932 -6.600 1.00 85.56 167 MET A CA 1
ATOM 1378 C C . MET A 1 167 ? 7.597 -0.472 -8.001 1.00 85.56 167 MET A C 1
ATOM 1380 O O . MET A 1 167 ? 6.786 0.436 -8.140 1.00 85.56 167 MET A O 1
ATOM 1384 N N . THR A 1 168 ? 8.068 -1.147 -9.052 1.00 84.31 168 THR A N 1
ATOM 1385 C CA . THR A 1 168 ? 7.666 -0.840 -10.435 1.00 84.31 168 THR A CA 1
ATOM 1386 C C . THR A 1 168 ? 6.161 -1.023 -10.649 1.00 84.31 168 THR A C 1
ATOM 1388 O O . THR A 1 168 ? 5.518 -0.156 -11.244 1.00 84.31 168 THR A O 1
ATOM 1391 N N . ALA A 1 169 ? 5.583 -2.110 -10.131 1.00 81.25 169 ALA A N 1
ATOM 1392 C CA . ALA A 1 169 ? 4.145 -2.354 -10.210 1.00 81.25 169 ALA A CA 1
ATOM 1393 C C . ALA A 1 169 ? 3.334 -1.312 -9.416 1.00 81.25 169 ALA A C 1
ATOM 1395 O O . ALA A 1 169 ? 2.315 -0.820 -9.897 1.00 81.25 169 ALA A O 1
ATOM 1396 N N . VAL A 1 170 ? 3.810 -0.928 -8.229 1.00 83.38 170 VAL A N 1
ATOM 1397 C CA . VAL A 1 170 ? 3.184 0.091 -7.377 1.00 83.38 170 VAL A CA 1
ATOM 1398 C C . VAL A 1 170 ? 3.197 1.466 -8.032 1.00 83.38 170 VAL A C 1
ATOM 1400 O O . VAL A 1 170 ? 2.144 2.093 -8.138 1.00 83.38 170 VAL A O 1
ATOM 1403 N N . LEU A 1 171 ? 4.354 1.920 -8.517 1.00 83.38 171 LEU A N 1
ATOM 1404 C CA . LEU A 1 171 ? 4.499 3.225 -9.169 1.00 83.38 171 LEU A CA 1
ATOM 1405 C C . LEU A 1 171 ? 3.677 3.328 -10.460 1.00 83.38 171 LEU A C 1
ATOM 1407 O O . LEU A 1 171 ? 3.281 4.423 -10.853 1.00 83.38 171 LEU A O 1
ATOM 1411 N N . SER A 1 172 ? 3.398 2.189 -11.096 1.00 79.50 172 SER A N 1
ATOM 1412 C CA . SER A 1 172 ? 2.549 2.091 -12.289 1.00 79.50 172 SER A CA 1
ATOM 1413 C C . SER A 1 172 ? 1.059 1.934 -11.956 1.00 79.50 172 SER A C 1
ATOM 1415 O O . SER A 1 172 ? 0.216 1.920 -12.852 1.00 79.50 172 SER A O 1
ATOM 1417 N N . SER A 1 173 ? 0.700 1.808 -10.675 1.00 80.50 173 SER A N 1
ATOM 1418 C CA . SER A 1 173 ? -0.682 1.595 -10.253 1.00 80.50 173 SER A CA 1
ATOM 1419 C C . SER A 1 173 ? -1.502 2.890 -10.270 1.00 80.50 173 SER A C 1
ATOM 1421 O O . SER A 1 173 ? -1.048 3.967 -9.879 1.00 80.50 173 SER A O 1
ATOM 1423 N N . LYS A 1 174 ? -2.784 2.768 -10.642 1.00 80.94 174 LYS A N 1
ATOM 1424 C CA . LYS A 1 174 ? -3.752 3.877 -10.585 1.00 80.94 174 LYS A CA 1
ATOM 1425 C C . LYS A 1 174 ? -3.929 4.423 -9.162 1.00 80.94 174 LYS A C 1
ATOM 1427 O O . LYS A 1 174 ? -4.132 5.622 -9.002 1.00 80.94 174 LYS A O 1
ATOM 1432 N N . ALA A 1 175 ? -3.846 3.561 -8.145 1.00 80.81 175 ALA A N 1
ATOM 1433 C CA . ALA A 1 175 ? -3.972 3.959 -6.745 1.00 80.81 175 ALA A CA 1
ATOM 1434 C C . ALA A 1 175 ? -2.837 4.905 -6.332 1.00 80.81 175 ALA A C 1
ATOM 1436 O O . ALA A 1 175 ? -3.095 5.962 -5.760 1.00 80.81 175 ALA A O 1
ATOM 1437 N N . PHE A 1 176 ? -1.595 4.571 -6.696 1.00 82.94 176 PHE A N 1
ATOM 1438 C CA . PHE A 1 176 ? -0.447 5.427 -6.417 1.00 82.94 176 PHE A CA 1
ATOM 1439 C C . PHE A 1 176 ? -0.493 6.731 -7.217 1.00 82.94 176 PHE A C 1
ATOM 1441 O O . PHE A 1 176 ? -0.273 7.801 -6.656 1.00 82.94 176 PHE A O 1
ATOM 1448 N N . TYR A 1 177 ? -0.864 6.664 -8.501 1.00 83.25 177 TYR A N 1
ATOM 1449 C CA . TYR A 1 177 ? -1.070 7.860 -9.321 1.00 83.25 177 TYR A CA 1
ATOM 1450 C C . TYR A 1 177 ? -2.083 8.814 -8.672 1.00 83.25 177 TYR A C 1
ATOM 1452 O O . TYR A 1 177 ? -1.792 9.992 -8.482 1.00 83.25 177 TYR A O 1
ATOM 1460 N N . HIS A 1 178 ? -3.240 8.287 -8.262 1.00 83.06 178 HIS A N 1
ATOM 1461 C CA . HIS A 1 178 ? -4.290 9.057 -7.600 1.00 83.06 178 HIS A CA 1
ATOM 1462 C C . HIS A 1 178 ? -3.822 9.663 -6.272 1.00 83.06 178 HIS A C 1
ATOM 1464 O O . HIS A 1 178 ? -4.135 10.818 -5.986 1.00 83.06 178 HIS A O 1
ATOM 1470 N N . LEU A 1 179 ? -3.051 8.917 -5.471 1.00 83.25 179 LEU A N 1
ATOM 1471 C CA . LEU A 1 179 ? -2.452 9.435 -4.242 1.00 83.25 179 LEU A CA 1
ATOM 1472 C C . LEU A 1 179 ? -1.541 10.634 -4.547 1.00 83.25 179 LEU A C 1
ATOM 1474 O O . LEU A 1 179 ? -1.705 11.695 -3.950 1.00 83.25 179 LEU A O 1
ATOM 1478 N N . LEU A 1 180 ? -0.626 10.504 -5.510 1.00 82.81 180 LEU A N 1
ATOM 1479 C CA . LEU A 1 180 ? 0.303 11.577 -5.867 1.00 82.81 180 LEU A CA 1
ATOM 1480 C C . LEU A 1 180 ? -0.394 12.836 -6.385 1.00 82.81 180 LEU A C 1
ATOM 1482 O O . LEU A 1 180 ? -0.009 13.941 -5.997 1.00 82.81 180 LEU A O 1
ATOM 1486 N N . THR A 1 181 ? -1.410 12.682 -7.238 1.00 81.62 181 THR A N 1
ATOM 1487 C CA . THR A 1 181 ? -2.133 13.827 -7.802 1.00 81.62 181 THR A CA 1
ATOM 1488 C C . THR A 1 181 ? -3.023 14.507 -6.770 1.00 81.62 181 THR A C 1
ATOM 1490 O O . THR A 1 181 ? -3.049 15.731 -6.707 1.00 81.62 181 THR A O 1
ATOM 1493 N N . MET A 1 182 ? -3.742 13.732 -5.952 1.00 78.81 182 MET A N 1
ATOM 1494 C CA . MET A 1 182 ? -4.742 14.275 -5.025 1.00 78.81 182 MET A CA 1
ATOM 1495 C C . MET A 1 182 ? -4.147 14.792 -3.721 1.00 78.81 182 MET A C 1
ATOM 1497 O O . MET A 1 182 ? -4.721 15.685 -3.104 1.00 78.81 182 MET A O 1
ATOM 1501 N N . VAL A 1 183 ? -3.055 14.186 -3.258 1.00 78.31 183 VAL A N 1
ATOM 1502 C CA . VAL A 1 183 ? -2.494 14.464 -1.931 1.00 78.31 183 VAL A CA 1
ATOM 1503 C C . VAL A 1 183 ? -1.259 15.343 -2.036 1.00 78.31 183 VAL A C 1
ATOM 1505 O O . VAL A 1 183 ? -1.174 16.371 -1.374 1.00 78.31 183 VAL A O 1
ATOM 1508 N N . PHE A 1 184 ? -0.314 14.970 -2.896 1.00 76.50 184 PHE A N 1
ATOM 1509 C CA . PHE A 1 184 ? 0.994 15.624 -2.937 1.00 76.50 184 PHE A CA 1
ATOM 1510 C C . PHE A 1 184 ? 1.125 16.686 -4.024 1.00 76.50 184 PHE A C 1
ATOM 1512 O O . PHE A 1 184 ? 2.169 17.337 -4.095 1.00 76.50 184 PHE A O 1
ATOM 1519 N N . THR A 1 185 ? 0.111 16.844 -4.887 1.00 74.75 185 THR A N 1
ATOM 1520 C CA . THR A 1 185 ? 0.143 17.737 -6.063 1.00 74.75 185 THR A CA 1
ATOM 1521 C C . THR A 1 185 ? 1.463 17.621 -6.835 1.00 74.75 185 THR A C 1
ATOM 1523 O O . THR A 1 185 ? 2.021 18.601 -7.324 1.00 74.75 185 THR A O 1
ATOM 1526 N N . CYS A 1 186 ? 2.019 16.409 -6.868 1.00 71.06 186 CYS A N 1
ATOM 1527 C CA . CYS A 1 186 ? 3.330 16.150 -7.436 1.00 71.06 186 CYS A CA 1
ATOM 1528 C C . CYS A 1 186 ? 3.204 15.890 -8.931 1.00 71.06 186 CYS A C 1
ATOM 1530 O O . CYS A 1 186 ? 2.250 15.266 -9.399 1.00 71.06 186 CYS A O 1
ATOM 1532 N N . ASP A 1 187 ? 4.222 16.305 -9.679 1.00 79.12 187 ASP A N 1
ATOM 1533 C CA . ASP A 1 187 ? 4.344 15.948 -11.084 1.00 79.12 187 ASP A CA 1
ATOM 1534 C C . ASP A 1 187 ? 4.692 14.456 -11.202 1.00 79.12 187 ASP A C 1
ATOM 1536 O O . ASP A 1 187 ? 5.857 14.044 -11.155 1.00 79.12 187 ASP A O 1
ATOM 1540 N N . VAL A 1 188 ? 3.650 13.633 -11.337 1.00 75.81 188 VAL A N 1
ATOM 1541 C CA . VAL A 1 188 ? 3.765 12.173 -11.424 1.00 75.81 188 VAL A CA 1
ATOM 1542 C C . VAL A 1 188 ? 4.656 11.749 -12.592 1.00 75.81 188 VAL A C 1
ATOM 1544 O O . VAL A 1 188 ? 5.353 10.737 -12.506 1.00 75.81 188 VAL A O 1
ATOM 1547 N N . SER A 1 189 ? 4.709 12.553 -13.659 1.00 74.75 189 SER A N 1
ATOM 1548 C CA . SER A 1 189 ? 5.560 12.271 -14.815 1.00 74.75 189 SER A CA 1
ATOM 1549 C C . SER A 1 189 ? 7.049 12.333 -14.458 1.00 74.75 189 SER A C 1
ATOM 1551 O O . SER A 1 189 ? 7.829 11.503 -14.935 1.00 74.75 189 SER A O 1
ATOM 1553 N N . LYS A 1 190 ? 7.455 13.242 -13.558 1.00 80.00 190 LYS A N 1
ATOM 1554 C CA . LYS A 1 190 ? 8.840 13.331 -13.062 1.00 80.00 190 LYS A CA 1
ATOM 1555 C C . LYS A 1 190 ? 9.211 12.126 -12.208 1.00 80.00 190 LYS A C 1
ATOM 1557 O O . LYS A 1 190 ? 10.308 11.593 -12.373 1.00 80.00 190 LYS A O 1
ATOM 1562 N N . ILE A 1 191 ? 8.305 11.673 -11.342 1.00 80.62 191 ILE A N 1
ATOM 1563 C CA . ILE A 1 191 ? 8.520 10.494 -10.489 1.00 80.62 191 ILE A CA 1
ATOM 1564 C C . ILE A 1 191 ? 8.673 9.241 -11.356 1.00 80.62 191 ILE A C 1
ATOM 1566 O O . ILE A 1 191 ? 9.672 8.529 -11.238 1.00 80.62 191 ILE A O 1
ATOM 1570 N N . ALA A 1 192 ? 7.749 9.026 -12.296 1.00 79.69 192 ALA A N 1
ATOM 1571 C CA . ALA A 1 192 ? 7.803 7.903 -13.227 1.00 79.69 192 ALA A CA 1
ATOM 1572 C C . ALA A 1 192 ? 9.078 7.928 -14.089 1.00 79.69 192 ALA A C 1
ATOM 1574 O O . ALA A 1 192 ? 9.753 6.910 -14.243 1.00 79.69 192 ALA A O 1
ATOM 1575 N N . ARG A 1 193 ? 9.467 9.102 -14.607 1.00 81.38 193 ARG A N 1
ATOM 1576 C CA . ARG A 1 193 ? 10.705 9.267 -15.384 1.00 81.38 193 ARG A CA 1
ATOM 1577 C C . ARG A 1 193 ? 11.951 8.971 -14.551 1.00 81.38 193 ARG A C 1
ATOM 1579 O O . ARG A 1 193 ? 12.836 8.270 -15.035 1.00 81.38 193 ARG A O 1
ATOM 1586 N N . SER A 1 194 ? 12.019 9.486 -13.324 1.00 84.88 194 SER A N 1
ATOM 1587 C CA . SER A 1 194 ? 13.132 9.248 -12.396 1.00 84.88 194 SER A CA 1
ATOM 1588 C C . SER A 1 194 ? 13.282 7.759 -12.078 1.00 84.88 194 SER A C 1
ATOM 1590 O O . SER A 1 194 ? 14.376 7.203 -12.190 1.00 84.88 194 SER A O 1
ATOM 1592 N N . TRP A 1 195 ? 12.169 7.076 -11.792 1.00 87.12 195 TRP A N 1
ATOM 1593 C CA . TRP A 1 195 ? 12.167 5.631 -11.577 1.00 87.12 195 TRP A CA 1
ATOM 1594 C C . TRP A 1 195 ? 12.633 4.855 -12.814 1.00 87.12 195 TRP A C 1
ATOM 1596 O O . TRP A 1 195 ? 13.527 4.014 -12.711 1.00 87.12 195 TRP A O 1
ATOM 1606 N N . ASN A 1 196 ? 12.099 5.184 -13.995 1.00 86.19 196 ASN A N 1
ATOM 1607 C CA . ASN A 1 196 ? 12.472 4.537 -15.254 1.00 86.19 196 ASN A CA 1
ATOM 1608 C C . ASN A 1 196 ? 13.957 4.726 -15.604 1.00 86.19 196 ASN A C 1
ATOM 1610 O O . ASN A 1 196 ? 14.587 3.813 -16.134 1.00 86.19 196 ASN A O 1
ATOM 1614 N N . LEU A 1 197 ? 14.546 5.879 -15.279 1.00 85.06 197 LEU A N 1
ATOM 1615 C CA . LEU A 1 197 ? 15.988 6.093 -15.417 1.00 85.06 197 LEU A CA 1
ATOM 1616 C C . LEU A 1 197 ? 16.785 5.242 -14.422 1.00 85.06 197 LEU A C 1
ATOM 1618 O O . LEU A 1 197 ? 17.794 4.648 -14.793 1.00 85.06 197 LEU A O 1
ATOM 1622 N N . LYS A 1 198 ? 16.325 5.138 -13.173 1.00 86.44 198 LYS A N 1
ATOM 1623 C CA . LYS A 1 198 ? 17.004 4.368 -12.125 1.00 86.44 198 LYS A CA 1
ATOM 1624 C C . LYS A 1 198 ? 17.075 2.875 -12.453 1.00 86.44 198 LYS A C 1
ATOM 1626 O O . LYS A 1 198 ? 18.146 2.280 -12.400 1.00 86.44 198 LYS A O 1
ATOM 1631 N N . ILE A 1 199 ? 15.961 2.270 -12.848 1.00 87.12 199 ILE A N 1
ATOM 1632 C CA . ILE A 1 199 ? 15.933 0.846 -13.219 1.00 87.12 199 ILE A CA 1
ATOM 1633 C C . ILE A 1 199 ? 16.710 0.560 -14.513 1.00 87.12 199 ILE A C 1
ATOM 1635 O O . ILE A 1 199 ? 17.262 -0.530 -14.664 1.00 87.12 199 ILE A O 1
ATOM 1639 N N . LEU A 1 200 ? 16.797 1.538 -15.424 1.00 86.06 200 LEU A N 1
ATOM 1640 C CA . LEU A 1 200 ? 17.651 1.452 -16.607 1.00 86.06 200 LEU A CA 1
ATOM 1641 C C . LEU A 1 200 ? 19.134 1.423 -16.215 1.00 86.06 200 LEU A C 1
ATOM 1643 O O . LEU A 1 200 ? 19.887 0.629 -16.770 1.00 86.06 200 LEU A O 1
ATOM 1647 N N . ILE A 1 201 ? 19.545 2.247 -15.242 1.00 85.31 201 ILE A N 1
ATOM 1648 C CA . ILE A 1 201 ? 20.907 2.229 -14.679 1.00 85.31 201 ILE A CA 1
ATOM 1649 C C . ILE A 1 201 ? 21.212 0.870 -14.034 1.00 85.31 201 ILE A C 1
ATOM 1651 O O . ILE A 1 201 ? 22.324 0.372 -14.169 1.00 85.31 201 ILE A O 1
ATOM 1655 N N . TYR A 1 202 ? 20.218 0.223 -13.421 1.00 84.94 202 TYR A N 1
ATOM 1656 C CA . TYR A 1 202 ? 20.344 -1.148 -12.909 1.00 84.94 202 TYR A CA 1
ATOM 1657 C C . TYR A 1 202 ? 20.370 -2.239 -13.993 1.00 84.94 202 TYR A C 1
ATOM 1659 O O . TYR A 1 202 ? 20.360 -3.423 -13.668 1.00 84.94 202 TYR A O 1
ATOM 1667 N N . GLY A 1 203 ? 20.398 -1.874 -15.277 1.00 85.25 203 GLY A N 1
ATOM 1668 C CA . GLY A 1 203 ? 20.508 -2.827 -16.381 1.00 85.25 203 GLY A CA 1
ATOM 1669 C C . GLY A 1 203 ? 19.197 -3.525 -16.744 1.00 85.25 203 GLY A C 1
ATOM 1670 O O . GLY A 1 203 ? 19.217 -4.517 -17.471 1.00 85.25 203 GLY A O 1
ATOM 1671 N N . THR A 1 204 ? 18.050 -3.017 -16.278 1.00 87.81 204 THR A N 1
ATOM 1672 C CA . THR A 1 204 ? 16.745 -3.607 -16.605 1.00 87.81 204 THR A CA 1
ATOM 1673 C C . THR A 1 204 ? 16.486 -3.512 -18.110 1.00 87.81 204 THR A C 1
ATOM 1675 O O . THR A 1 204 ? 16.441 -2.429 -18.693 1.00 87.81 204 THR A O 1
ATOM 1678 N N . THR A 1 205 ? 16.285 -4.657 -18.754 1.00 87.81 205 THR A N 1
ATOM 1679 C CA . THR A 1 205 ? 15.880 -4.740 -20.164 1.00 87.81 205 THR A CA 1
ATOM 1680 C C . THR A 1 205 ? 14.368 -4.554 -20.314 1.00 87.81 205 THR A C 1
ATOM 1682 O O . THR A 1 205 ? 13.619 -4.843 -19.378 1.00 87.81 205 THR A O 1
ATOM 1685 N N . PRO A 1 206 ? 13.859 -4.172 -21.501 1.00 87.62 206 PRO A N 1
ATOM 1686 C CA . PRO A 1 206 ? 12.419 -4.122 -21.741 1.00 87.62 206 PRO A CA 1
ATOM 1687 C C . PRO A 1 206 ? 11.705 -5.437 -21.420 1.00 87.62 206 PRO A C 1
ATOM 1689 O O . PRO A 1 206 ? 10.637 -5.428 -20.821 1.00 87.62 206 PRO A O 1
ATOM 1692 N N . LYS A 1 207 ? 12.331 -6.578 -21.737 1.00 84.12 207 LYS A N 1
ATOM 1693 C CA . LYS A 1 207 ? 11.791 -7.907 -21.428 1.00 84.12 207 LYS A CA 1
ATOM 1694 C C . LYS A 1 207 ? 11.627 -8.123 -19.920 1.00 84.12 207 LYS A C 1
ATOM 1696 O O . LYS A 1 207 ? 10.619 -8.680 -19.496 1.00 84.12 207 LYS A O 1
ATOM 1701 N N . GLN A 1 208 ? 12.596 -7.696 -19.109 1.00 84.75 208 GLN A N 1
ATOM 1702 C CA . GLN A 1 208 ? 12.497 -7.767 -17.645 1.00 84.75 208 GLN A CA 1
ATOM 1703 C C . GLN A 1 208 ? 11.450 -6.791 -17.104 1.00 84.75 208 GLN A C 1
ATOM 1705 O O . GLN A 1 208 ? 10.648 -7.179 -16.264 1.00 84.75 208 GLN A O 1
ATOM 1710 N N . TYR A 1 209 ? 11.396 -5.568 -17.635 1.00 84.56 209 TYR A N 1
ATOM 1711 C CA . TYR A 1 209 ? 10.404 -4.573 -17.233 1.00 84.56 209 TYR A CA 1
ATOM 1712 C C . TYR A 1 209 ? 8.967 -5.038 -17.508 1.00 84.56 209 TYR A C 1
ATOM 1714 O O . TYR A 1 209 ? 8.101 -4.920 -16.645 1.00 84.56 209 TYR A O 1
ATOM 1722 N N . PHE A 1 210 ? 8.727 -5.667 -18.663 1.00 84.06 210 PHE A N 1
ATOM 1723 C CA . PHE A 1 210 ? 7.447 -6.314 -18.964 1.00 84.06 210 PHE A CA 1
ATOM 1724 C C . PHE A 1 210 ? 7.102 -7.388 -17.927 1.00 84.06 210 PHE A C 1
ATOM 1726 O O . PHE A 1 210 ? 5.995 -7.394 -17.405 1.00 84.06 210 PHE A O 1
ATOM 1733 N N . LYS A 1 211 ? 8.053 -8.249 -17.545 1.00 80.56 211 LYS A N 1
ATOM 1734 C CA . LYS A 1 211 ? 7.819 -9.245 -16.483 1.00 80.56 211 LYS A CA 1
ATOM 1735 C C . LYS A 1 211 ? 7.499 -8.619 -15.122 1.00 80.56 211 LYS A C 1
ATOM 1737 O O . LYS A 1 211 ? 6.848 -9.259 -14.302 1.00 80.56 211 LYS A O 1
ATOM 1742 N N . TYR A 1 212 ? 7.962 -7.397 -14.853 1.00 80.31 212 TYR A N 1
ATOM 1743 C CA . TYR A 1 212 ? 7.624 -6.714 -13.605 1.00 80.31 212 TYR A CA 1
ATOM 1744 C C . TYR A 1 212 ? 6.170 -6.258 -13.569 1.00 80.31 212 TYR A C 1
ATOM 1746 O O . TYR A 1 212 ? 5.530 -6.333 -12.522 1.00 80.31 212 TYR A O 1
ATOM 1754 N N . LEU A 1 213 ? 5.669 -5.805 -14.713 1.00 74.50 213 LEU A N 1
ATOM 1755 C CA . LEU A 1 213 ? 4.343 -5.225 -14.862 1.00 74.50 213 LEU A CA 1
ATOM 1756 C C . LEU A 1 213 ? 3.252 -6.264 -15.123 1.00 74.50 213 LEU A C 1
ATOM 1758 O 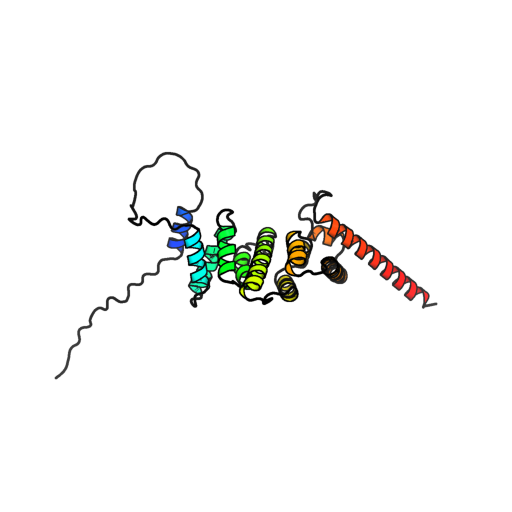O . LEU A 1 213 ? 2.135 -6.126 -14.627 1.00 74.50 213 LEU A O 1
ATOM 1762 N N . PHE A 1 214 ? 3.581 -7.318 -15.863 1.00 74.44 214 PHE A N 1
ATOM 1763 C CA . PHE A 1 214 ? 2.626 -8.323 -16.303 1.00 74.44 214 PHE A CA 1
ATOM 1764 C C . PHE A 1 214 ? 2.890 -9.649 -15.594 1.00 74.44 214 PHE A C 1
ATOM 1766 O O . PHE A 1 214 ? 3.918 -10.293 -15.797 1.00 74.44 214 PHE A O 1
ATOM 1773 N N . ARG A 1 215 ? 1.934 -10.071 -14.757 1.00 62.09 215 ARG A N 1
ATOM 1774 C CA . ARG A 1 215 ? 1.977 -11.370 -14.060 1.00 62.09 215 ARG A CA 1
ATOM 1775 C C . ARG A 1 215 ? 1.670 -12.556 -14.985 1.00 62.09 215 ARG A C 1
ATOM 1777 O O . ARG A 1 215 ? 2.020 -13.680 -14.647 1.00 62.09 215 ARG A O 1
ATOM 1784 N N . SER A 1 216 ? 1.039 -12.312 -16.135 1.00 56.69 216 SER A N 1
ATOM 1785 C CA . SER A 1 216 ? 0.680 -13.327 -17.130 1.00 56.69 216 SER A CA 1
ATOM 1786 C C . SER A 1 216 ? 1.054 -12.857 -18.543 1.00 56.69 216 SER A C 1
ATOM 1788 O O . SER A 1 216 ? 0.882 -11.671 -18.847 1.00 56.69 216 SER A O 1
ATOM 1790 N N . PRO A 1 217 ? 1.533 -13.758 -19.426 1.00 53.72 217 PRO A N 1
ATOM 1791 C CA . PRO A 1 217 ? 1.824 -13.443 -20.826 1.00 53.72 217 PRO A CA 1
ATOM 1792 C C . PRO A 1 217 ? 0.585 -13.036 -21.649 1.00 53.72 217 PRO A C 1
ATOM 1794 O O . PRO A 1 217 ? 0.751 -12.553 -22.762 1.00 53.72 217 PRO A O 1
ATOM 1797 N N . MET A 1 218 ? -0.635 -13.185 -21.113 1.00 50.59 218 MET A N 1
ATOM 1798 C CA . MET A 1 218 ? -1.898 -12.777 -21.752 1.00 50.59 218 MET A CA 1
ATOM 1799 C C . MET A 1 218 ? -2.423 -11.421 -21.253 1.00 50.59 218 MET A C 1
ATOM 1801 O O . MET A 1 218 ? -3.607 -11.258 -20.968 1.00 50.59 218 MET A O 1
ATOM 1805 N N . SER A 1 219 ? -1.547 -10.434 -21.101 1.00 57.06 219 SER A N 1
ATOM 1806 C CA . SER A 1 219 ? -1.983 -9.061 -20.824 1.00 57.06 219 SER A CA 1
ATOM 1807 C C . SER A 1 219 ? -2.535 -8.441 -22.108 1.00 57.06 219 SER A C 1
ATOM 1809 O O . SER A 1 219 ? -1.844 -8.381 -23.124 1.00 57.06 219 SER A O 1
ATOM 1811 N N . SER A 1 220 ? -3.800 -8.018 -22.081 1.00 57.69 220 SER A N 1
ATOM 1812 C CA . SER A 1 220 ? -4.423 -7.316 -23.209 1.00 57.69 220 SER A CA 1
ATOM 1813 C C . SER A 1 220 ? -3.762 -5.950 -23.446 1.00 57.69 220 SER A C 1
ATOM 1815 O O . SER A 1 220 ? -3.152 -5.391 -22.535 1.00 57.69 220 SER A O 1
ATOM 1817 N N . ILE A 1 221 ? -3.910 -5.384 -24.649 1.00 60.59 221 ILE A N 1
ATOM 1818 C CA . ILE A 1 221 ? -3.442 -4.017 -24.971 1.00 60.59 221 ILE A CA 1
ATOM 1819 C C . ILE A 1 221 ? -4.075 -2.970 -24.033 1.00 60.59 221 ILE A C 1
ATOM 1821 O O . ILE A 1 221 ? -3.453 -1.948 -23.747 1.00 60.59 221 ILE A O 1
ATOM 1825 N N . ASP A 1 222 ? -5.257 -3.272 -23.490 1.00 54.84 222 ASP A N 1
ATOM 1826 C CA . ASP A 1 222 ? -5.983 -2.437 -22.529 1.00 54.84 222 ASP A CA 1
ATOM 1827 C C . ASP A 1 222 ? -5.473 -2.578 -21.084 1.00 54.84 222 ASP A C 1
ATOM 1829 O O . ASP A 1 222 ? -6.005 -1.958 -20.159 1.00 54.84 222 ASP A O 1
ATOM 1833 N N . ASP A 1 223 ? -4.430 -3.383 -20.848 1.00 67.44 223 ASP A N 1
ATOM 1834 C CA . ASP A 1 223 ? -3.802 -3.455 -19.537 1.00 67.44 223 ASP A CA 1
ATOM 1835 C C . ASP A 1 223 ? -3.210 -2.083 -19.186 1.00 67.44 223 ASP A C 1
ATOM 1837 O O . ASP A 1 223 ? -2.358 -1.529 -19.884 1.00 67.44 223 ASP A O 1
ATOM 1841 N N . LYS A 1 224 ? -3.649 -1.535 -18.052 1.00 67.88 224 LYS A N 1
ATOM 1842 C CA . LYS A 1 224 ? -3.190 -0.251 -17.500 1.00 67.88 224 LYS A CA 1
ATOM 1843 C C . LYS A 1 224 ? -1.664 -0.138 -17.381 1.00 67.88 224 LYS A C 1
ATOM 1845 O O . LYS A 1 224 ? -1.138 0.972 -17.337 1.00 67.88 224 LYS A O 1
ATOM 1850 N N . ASN A 1 225 ? -0.950 -1.261 -17.338 1.00 71.38 225 ASN A N 1
ATOM 1851 C CA . ASN A 1 225 ? 0.503 -1.299 -17.273 1.00 71.38 225 ASN A CA 1
ATOM 1852 C C . ASN A 1 225 ? 1.191 -1.227 -18.654 1.00 71.38 225 ASN A C 1
ATOM 1854 O O . ASN A 1 225 ? 2.410 -1.064 -18.725 1.00 71.38 225 ASN A O 1
ATOM 1858 N N . PHE A 1 226 ? 0.443 -1.289 -19.759 1.00 76.06 226 PHE A N 1
ATOM 1859 C CA . PHE A 1 226 ? 0.983 -1.223 -21.120 1.00 76.06 226 PHE A CA 1
ATOM 1860 C C . PHE A 1 226 ? 1.641 0.124 -21.426 1.00 76.06 226 PHE A C 1
ATOM 1862 O O . PHE A 1 226 ? 2.772 0.163 -21.911 1.00 76.06 226 PHE A O 1
ATOM 1869 N N . MET A 1 227 ? 1.006 1.240 -21.061 1.00 78.00 227 MET A N 1
ATOM 1870 C CA . MET A 1 227 ? 1.584 2.574 -21.277 1.00 78.00 227 MET A CA 1
ATOM 1871 C C . MET A 1 227 ? 2.918 2.791 -20.538 1.00 78.00 227 MET A C 1
ATOM 1873 O O . MET A 1 227 ? 3.885 3.192 -21.195 1.00 78.00 227 MET A O 1
ATOM 1877 N N . PRO A 1 228 ? 3.045 2.474 -19.232 1.00 76.75 228 PRO A N 1
ATOM 1878 C CA . PRO A 1 228 ? 4.340 2.461 -18.548 1.00 76.75 228 PRO A CA 1
ATOM 1879 C C . PRO A 1 228 ? 5.407 1.620 -19.269 1.00 76.75 228 PRO A C 1
ATOM 1881 O O . PRO A 1 228 ? 6.548 2.060 -19.429 1.00 76.75 228 PRO A O 1
ATOM 1884 N N . ALA A 1 229 ? 5.035 0.440 -19.775 1.00 82.62 229 ALA A N 1
ATOM 1885 C CA . ALA A 1 229 ? 5.944 -0.456 -20.486 1.00 82.62 229 ALA A CA 1
ATOM 1886 C C . ALA A 1 229 ? 6.458 0.135 -21.813 1.00 82.62 229 ALA A C 1
ATOM 1888 O O . ALA A 1 229 ? 7.660 0.088 -22.099 1.00 82.62 229 ALA A O 1
ATOM 1889 N N . ILE A 1 230 ? 5.574 0.756 -22.599 1.00 82.25 230 ILE A N 1
ATOM 1890 C CA . ILE A 1 230 ? 5.938 1.447 -23.845 1.00 82.25 230 ILE A CA 1
ATOM 1891 C C . ILE A 1 230 ? 6.843 2.653 -23.569 1.00 82.25 230 ILE A C 1
ATOM 1893 O O . ILE A 1 230 ? 7.846 2.847 -24.264 1.00 82.25 230 ILE A O 1
ATOM 1897 N N . GLN A 1 231 ? 6.548 3.436 -22.528 1.00 83.12 231 GLN A N 1
ATOM 1898 C CA . GLN A 1 231 ? 7.392 4.564 -22.126 1.00 83.12 231 GLN A CA 1
ATOM 1899 C C . GLN A 1 231 ? 8.807 4.105 -21.759 1.00 83.12 231 GLN A C 1
ATOM 1901 O O . GLN A 1 231 ? 9.787 4.710 -22.205 1.00 83.12 231 GLN A O 1
ATOM 1906 N N . PHE A 1 232 ? 8.928 3.006 -21.010 1.00 85.00 232 PHE A N 1
ATOM 1907 C CA . PHE A 1 232 ? 10.224 2.430 -20.667 1.00 85.00 232 PHE A CA 1
ATOM 1908 C C . PHE A 1 232 ? 11.008 1.974 -21.909 1.00 85.00 232 PHE A C 1
ATOM 1910 O O . PHE A 1 232 ? 12.187 2.307 -22.039 1.00 85.00 232 PHE A O 1
ATOM 1917 N N . ILE A 1 233 ? 10.359 1.299 -22.870 1.00 86.25 233 ILE A N 1
ATOM 1918 C CA . ILE A 1 233 ? 10.986 0.930 -24.155 1.00 86.25 233 ILE A CA 1
ATOM 1919 C C . ILE A 1 233 ? 11.526 2.167 -24.879 1.00 86.25 233 ILE A C 1
ATOM 1921 O O . ILE A 1 233 ? 12.645 2.138 -25.398 1.00 86.25 233 ILE A O 1
ATOM 1925 N N . GLY A 1 234 ? 10.747 3.250 -24.924 1.00 84.69 234 GLY A N 1
ATOM 1926 C CA . GLY A 1 234 ? 11.162 4.499 -25.559 1.00 84.69 234 GLY A CA 1
ATOM 1927 C C . GLY A 1 234 ? 12.440 5.071 -24.940 1.00 84.69 234 GLY A C 1
ATOM 1928 O O . GLY A 1 234 ? 13.356 5.464 -25.665 1.00 84.69 234 GLY A O 1
ATOM 1929 N N . ILE A 1 235 ? 12.533 5.066 -23.608 1.00 85.88 235 ILE A N 1
ATOM 1930 C CA . ILE A 1 235 ? 13.725 5.515 -22.872 1.00 85.88 235 ILE A CA 1
ATOM 1931 C C . ILE A 1 235 ? 14.914 4.581 -23.146 1.00 85.88 235 ILE A C 1
ATOM 1933 O O . ILE A 1 235 ? 16.006 5.053 -23.466 1.00 85.88 235 ILE A O 1
ATOM 1937 N N . TYR A 1 236 ? 14.699 3.264 -23.091 1.00 87.31 236 TYR A N 1
ATOM 1938 C CA . TYR A 1 236 ? 15.732 2.258 -23.344 1.00 87.31 236 TYR A CA 1
ATOM 1939 C C . TYR A 1 236 ? 16.341 2.403 -24.748 1.00 87.31 236 TYR A C 1
ATOM 1941 O O . TYR A 1 236 ? 17.563 2.427 -24.901 1.00 87.31 236 TYR A O 1
ATOM 1949 N N . LYS A 1 237 ? 15.499 2.571 -25.779 1.00 86.50 237 LYS A N 1
ATOM 1950 C CA . LYS A 1 237 ? 15.945 2.774 -27.168 1.00 86.50 237 LYS A CA 1
ATOM 1951 C C . LYS A 1 237 ? 16.803 4.029 -27.316 1.00 86.50 237 LYS A C 1
ATOM 1953 O O . LYS A 1 237 ? 17.873 3.954 -27.914 1.00 86.50 237 LYS A O 1
ATOM 1958 N N . LYS A 1 238 ? 16.368 5.161 -26.748 1.00 86.25 238 LYS A N 1
ATOM 1959 C CA . LYS A 1 238 ? 17.140 6.416 -26.781 1.00 86.25 238 LYS A CA 1
ATOM 1960 C C . LYS A 1 238 ? 18.523 6.232 -26.160 1.00 86.25 238 LYS A C 1
ATOM 1962 O O . LYS A 1 238 ? 19.522 6.596 -26.774 1.00 86.25 238 LYS A O 1
ATOM 1967 N N . ARG A 1 239 ? 18.596 5.568 -25.003 1.00 83.06 239 ARG A N 1
ATOM 1968 C CA . ARG A 1 239 ? 19.870 5.316 -24.325 1.00 83.06 239 ARG A CA 1
ATOM 1969 C C . ARG A 1 239 ? 20.794 4.381 -25.107 1.00 83.06 239 ARG A C 1
ATOM 1971 O O . ARG A 1 239 ? 21.998 4.615 -25.155 1.00 83.06 239 ARG A O 1
ATOM 1978 N N . ALA A 1 240 ? 20.246 3.348 -25.743 1.00 81.62 240 ALA A N 1
ATOM 1979 C CA . ALA A 1 240 ? 21.026 2.440 -26.580 1.00 81.62 240 ALA A CA 1
ATOM 1980 C C . ALA A 1 240 ? 21.662 3.164 -27.782 1.00 81.62 240 ALA A C 1
ATOM 1982 O O . ALA A 1 240 ? 22.807 2.881 -28.129 1.00 81.62 240 ALA A O 1
ATOM 1983 N N . VAL A 1 241 ? 20.950 4.121 -28.387 1.00 80.62 241 VAL A N 1
ATOM 1984 C CA . VAL A 1 241 ? 21.488 4.964 -29.468 1.00 80.62 241 VAL A CA 1
ATOM 1985 C C . VAL A 1 241 ? 22.611 5.868 -28.954 1.00 80.62 241 VAL A C 1
ATOM 1987 O O . VAL A 1 241 ? 23.684 5.885 -29.551 1.00 80.62 241 VAL A O 1
ATOM 1990 N N . GLU A 1 242 ? 22.416 6.554 -27.822 1.00 84.31 242 GLU A N 1
ATOM 1991 C CA . GLU A 1 242 ? 23.450 7.406 -27.205 1.00 84.31 242 GLU A CA 1
ATOM 1992 C C . GLU A 1 242 ? 24.752 6.642 -26.925 1.00 84.31 242 GLU A C 1
ATOM 1994 O O . GLU A 1 242 ? 25.846 7.150 -27.178 1.00 84.31 242 GLU A O 1
ATOM 1999 N N . LEU A 1 243 ? 24.643 5.413 -26.413 1.00 77.88 243 LEU A N 1
ATOM 2000 C CA . LEU A 1 243 ? 25.801 4.572 -26.112 1.00 77.88 243 LEU A CA 1
ATOM 2001 C C . LEU A 1 243 ? 26.536 4.126 -27.382 1.00 77.88 243 LEU A C 1
ATOM 2003 O O . LEU A 1 243 ? 27.765 4.173 -27.407 1.00 77.88 243 LEU A O 1
ATOM 2007 N N . ARG A 1 244 ? 25.810 3.772 -28.454 1.00 74.00 244 ARG A N 1
ATOM 2008 C CA . ARG A 1 244 ? 26.427 3.445 -29.751 1.00 74.00 244 ARG A CA 1
ATOM 2009 C C . ARG A 1 244 ? 27.182 4.639 -30.327 1.00 74.00 244 ARG A C 1
ATOM 2011 O O . ARG A 1 244 ? 28.354 4.497 -30.659 1.00 74.00 244 ARG A O 1
ATOM 2018 N N . VAL A 1 245 ? 26.562 5.819 -30.363 1.00 74.44 245 VAL A N 1
ATOM 2019 C CA . VAL A 1 245 ? 27.198 7.047 -30.877 1.00 74.44 245 VAL A CA 1
ATOM 2020 C C . VAL A 1 245 ? 28.477 7.380 -30.100 1.00 74.44 245 VAL A C 1
ATOM 2022 O O . VAL A 1 245 ? 29.499 7.700 -30.704 1.00 74.44 245 VAL A O 1
ATOM 2025 N N . ARG A 1 246 ? 28.465 7.239 -28.767 1.00 71.44 246 ARG A N 1
ATOM 2026 C CA . ARG A 1 246 ? 29.666 7.438 -27.937 1.00 71.44 246 ARG A CA 1
ATOM 2027 C C . ARG A 1 246 ? 30.762 6.413 -28.230 1.00 71.44 246 ARG A C 1
ATOM 2029 O O . ARG A 1 246 ? 31.917 6.804 -28.354 1.00 71.44 246 ARG A O 1
ATOM 2036 N N . SER A 1 247 ? 30.414 5.135 -28.395 1.00 66.69 247 SER A N 1
ATOM 2037 C CA . SER A 1 247 ? 31.395 4.094 -28.740 1.00 66.69 247 SER A CA 1
ATOM 2038 C C . SER A 1 247 ? 32.035 4.317 -30.117 1.00 66.69 247 SER A C 1
ATOM 2040 O O . SER A 1 247 ? 33.249 4.195 -30.257 1.00 66.69 247 SER A O 1
ATOM 2042 N N . SER A 1 248 ? 31.257 4.758 -31.110 1.00 66.12 248 SER A N 1
ATOM 2043 C CA . SER A 1 248 ? 31.762 5.101 -32.445 1.00 66.12 248 SER A CA 1
ATOM 2044 C C . SER A 1 248 ? 32.650 6.352 -32.429 1.00 66.12 248 SER A C 1
ATOM 2046 O O . SER A 1 248 ? 33.662 6.394 -33.121 1.00 66.12 248 SER A O 1
ATOM 2048 N N . SER A 1 249 ? 32.328 7.348 -31.595 1.00 58.94 249 SER A N 1
ATOM 2049 C CA . SER A 1 249 ? 33.154 8.552 -31.424 1.00 58.94 249 SER A CA 1
ATOM 2050 C C . SER A 1 249 ? 34.475 8.288 -30.692 1.00 58.94 249 SER A C 1
ATOM 2052 O O . SER A 1 249 ? 35.438 9.015 -30.931 1.00 58.94 249 SER A O 1
ATOM 2054 N N . CYS A 1 250 ? 34.538 7.293 -29.802 1.00 56.28 250 CYS A N 1
ATOM 2055 C CA . CYS A 1 250 ? 35.785 6.885 -29.151 1.00 56.28 250 CYS A CA 1
ATOM 2056 C C . CYS A 1 250 ? 36.700 6.107 -30.105 1.00 56.28 250 CYS A C 1
ATOM 2058 O O . CYS A 1 250 ? 37.907 6.308 -30.055 1.00 56.28 250 CYS A O 1
ATOM 2060 N N . HIS A 1 251 ? 36.149 5.294 -31.012 1.00 52.03 251 HIS A N 1
ATOM 2061 C CA . HIS A 1 251 ? 36.946 4.610 -32.038 1.00 52.03 251 HIS A CA 1
ATOM 2062 C C . HIS A 1 251 ? 37.455 5.548 -33.143 1.00 52.03 251 HIS A C 1
ATOM 2064 O O . HIS A 1 251 ? 38.549 5.340 -33.652 1.00 52.03 251 HIS A O 1
ATOM 2070 N N . ALA 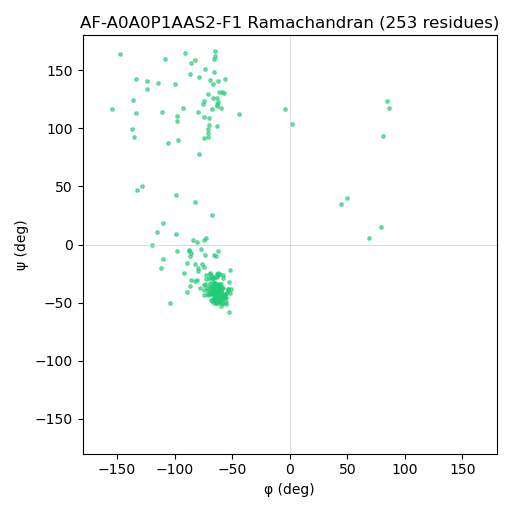A 1 252 ? 36.729 6.624 -33.459 1.00 52.72 252 ALA A N 1
ATOM 2071 C CA . ALA A 1 252 ? 37.170 7.626 -34.434 1.00 52.72 252 ALA A CA 1
ATOM 2072 C C . ALA A 1 252 ? 38.305 8.552 -33.937 1.00 52.72 252 ALA A C 1
ATOM 2074 O O . ALA A 1 252 ? 38.851 9.310 -34.727 1.00 52.72 252 ALA A O 1
ATOM 2075 N N . LYS A 1 253 ? 38.661 8.514 -32.643 1.00 49.50 253 LYS A N 1
ATOM 2076 C CA . LYS A 1 253 ? 39.756 9.310 -32.048 1.00 49.50 253 LYS A CA 1
ATOM 2077 C C . LYS A 1 253 ? 41.074 8.534 -31.886 1.00 49.50 253 LYS A C 1
ATOM 2079 O O . LYS A 1 253 ? 41.983 9.032 -31.232 1.00 49.50 253 LYS A O 1
ATOM 2084 N N . VAL A 1 254 ? 41.165 7.322 -32.439 1.00 48.12 254 VAL A N 1
ATOM 2085 C CA . VAL A 1 254 ? 42.355 6.445 -32.362 1.00 48.12 254 VAL A CA 1
ATOM 2086 C C . VAL A 1 254 ? 43.053 6.312 -33.730 1.00 48.12 254 VAL A C 1
ATOM 2088 O O . VAL A 1 254 ? 43.847 5.402 -33.940 1.00 48.12 254 VAL A O 1
ATOM 2091 N N . HIS A 1 255 ? 42.791 7.232 -34.661 1.00 41.59 255 HIS A N 1
ATOM 2092 C CA . HIS A 1 255 ? 43.519 7.350 -35.925 1.00 41.59 255 HIS A CA 1
ATOM 2093 C C . HIS A 1 255 ? 44.163 8.724 -36.053 1.00 41.59 255 HIS A C 1
ATOM 2095 O O . HIS A 1 255 ? 43.473 9.7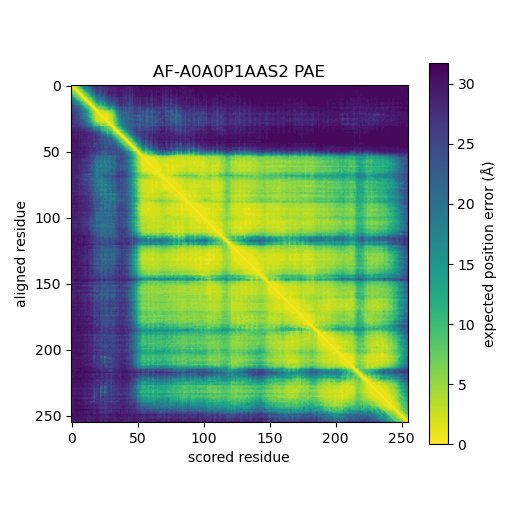17 -35.726 1.00 41.59 255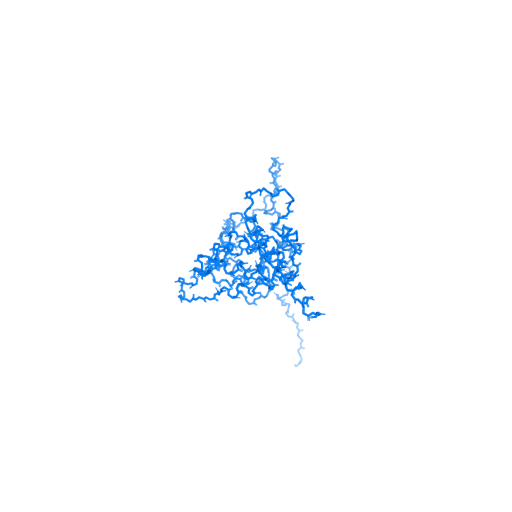 HIS A O 1
#

Radius of gyration: 27.65 Å; Cα contacts (8 Å, |Δi|>4): 150; chains: 1; bounding box: 75×54×111 Å

Mean predicted aligned error: 14.71 Å

Solvent-accessible surface area (backbone atoms only — not comparable to full-atom values): 15537 Å² total; per-residue (Å²): 138,89,88,82,89,80,83,80,86,74,93,80,82,78,84,73,77,79,53,70,66,59,57,49,47,53,54,45,70,75,68,56,89,75,83,90,75,88,86,81,85,85,79,86,78,77,68,92,66,91,73,79,75,50,73,63,57,53,47,49,50,34,54,54,35,47,72,46,90,50,66,66,48,22,51,50,21,40,63,58,50,39,66,38,62,74,35,86,88,36,29,65,54,47,54,47,50,40,42,76,67,62,56,52,63,72,62,56,43,51,37,60,53,78,67,53,90,51,99,60,78,56,66,66,61,50,47,50,49,53,50,45,46,50,50,38,52,56,47,43,35,72,74,69,73,47,85,92,79,50,71,68,56,52,55,53,50,45,62,75,77,37,54,75,46,53,43,53,37,44,72,57,30,69,64,49,48,51,42,37,52,75,71,65,70,44,67,60,66,58,54,54,50,52,50,52,50,51,46,45,73,72,65,56,45,63,72,55,52,44,56,41,59,39,96,51,97,82,66,55,87,83,38,78,51,45,61,62,47,53,52,46,42,54,53,51,53,54,51,54,50,56,53,51,56,51,54,53,55,58,60,68,70,74,115

Secondary structure (DSSP, 8-state):
----------S--------HHHHHHHHHHHHS----------------------HHHHHHHHHHHHHSS-HHHHHHHHHHHHHHTTSTTTHHHHHHHHHHTT--HHHHHHHHHTT-SSSSPPHHHHHHHHHHHHHHHHHHHHHHSS--S-HHHHHHHHHHH--HHHHHHHHTSHHHHHHHHHTS---HHHHHHHHHHHHHHTT--HHHHHHHH-SSS---TT-TTHHHHHHHHHHHHHHHHHHHHHHHHHHTT--

Foldseek 3Di:
DDDDDDDDDDPPPPPDDPPVVVVVCVCCVVPPDDDDDDDDDDDDPPPVDPDPDDLLNVLLVLLVQLPDPDPVSVVVSLVVVLVLCVDPVRVVSNLVSCQVVLPDLVNNVVSQVVPPPDPDRDVVSVLSSLVSVLSSQVSCCVPVVDRPAAPVNVVVVCVVNDDLLRSLQLLLDPSNVCSCVVRHVDPSVVVLVVSLVVVVVVVQDLVNSCVSHDVDPPDDCPRSCNVSSVVSVVVNVVVVVVVVVVVVVVVVVPD

Organism: Plasmopara halstedii (NCBI:txid4781)

Sequence (255 aa):
MVAHDTVTHDAATSHMKFNNEDLFSFLVDIYSFQPIPVQTTLAVAISDSPYVYSLKQVVELFELLRQGHESDLKKLADEMQRPLLLRADTVELVLNAWKINMAHPEDTWYVFSLLKNSNMIDLNLFNLWLRYVQLYWKHVKSTLGVYPYLYKDIDAFLKQQLSIQQMTAVLSSKAFYHLLTMVFTCDVSKIARSWNLKILIYGTTPKQYFKYLFRSPMSSIDDKNFMPAIQFIGIYKKRAVELRVRSSSCHAKVH

pLDDT: mean 72.5, std 19.38, range [30.25, 94.81]

Nearest PDB structures (foldseek):
  5o01-assembly2_B  TM=3.167E-01  e=3.636E+00  Prosthecobacter vanneervenii
  5moc-assembly1_A  TM=2.461E-01  e=7.353E+00  Homo sapiens